Protein AF-A0A1Y5IMF5-F1 (afdb_monomer_lite)

Sequence (284 aa):
MKSSGSGRGREMSVLGVMALAVAAETYALGGPAPATERASEAVVSAARGLVENHAPGMGGIIEDGFLGLLTVGTVYALWRSSAIPRPIGNPIARKSKTNASWVHVFTGAGGLAMALYAVGLERIHRESPGWTWMWVSSAMFMANALTYGPLMNIFKASKEGKYAMKLGYSFVASFQGVVWIAWSAQPDAPDWMFWAVMPYWYFSLAKLWESTEFVLALTPKPADADGLWATMTAGSRQRLGRMTPDAATLTYVGLNAAAAVFDNCYMALYTLLGPEQFWHTSQA

Foldseek 3Di:
DPDPPPPVVVVVVVVVVVVVVVVVVCVVLPHDVSVVVVVVVLVVLLVVLLPVVAADDPLSVVVCVVLVCLLVVLVLVLLQQPVDPPPSHVHDDDPDDDPLSVLLRVLSNQLSVVSNVQSSCCSRPVDGPALVCLVVNVVSLVSNVVSVVVCLVRDPDDLVVSVLVVLVNLLVVLVNLVVLLLNCLDPPHDPCSLVVSVVCLVSLVVLLVVLVLLVLLPDDDDPDCPDPSVVVSVVSCVVSPNDDPDPSSVVSSVVSNVSSVVSNVLSVLCVVQPSNCSCVVSND

Secondary structure (DSSP, 8-state):
----HHHHHHHHHHHHHHHHHHHHHHHHTTSHHHHHHHHHHHHHHHHHHHHH-PPSHHHHHHHHHHHHHHHHHHHHHHHHSTTS-TTT------S---HHHHHHHHHHHHHHHHHHHHHHHHHHHS----TTHHHHHHHHHHHHHHHHHHHHHH----HHHHHHHHHHHHHHHHHHHHHHHHHHTSTT--THHHHHHTTHHHHHHHHHHHHHHHHHHHSPPPSSTTSHHHHHHHHHHHHH------HHHHHHHHHHHHHHHHHHHHHHHHHHH-HHHHTGGG--

Organism: Ostreococcus tauri (NCBI:txid70448)

Structure (mmCIF, N/CA/C/O backbone):
data_AF-A0A1Y5IMF5-F1
#
_entry.id   AF-A0A1Y5IMF5-F1
#
loop_
_atom_site.group_PDB
_atom_site.id
_atom_site.type_symbol
_atom_site.label_atom_id
_atom_site.label_alt_id
_atom_site.label_comp_id
_atom_site.label_asym_id
_atom_site.label_entity_id
_atom_site.label_seq_id
_atom_site.pdbx_PDB_ins_code
_atom_site.Cartn_x
_atom_site.Cartn_y
_atom_site.Cartn_z
_atom_site.occupancy
_atom_site.B_iso_or_equiv
_atom_site.auth_seq_id
_atom_site.auth_comp_id
_atom_site.auth_asym_id
_atom_site.auth_atom_id
_atom_site.pdbx_PDB_model_num
ATOM 1 N N . MET A 1 1 ? 30.736 30.211 3.177 1.00 36.72 1 MET A N 1
ATOM 2 C CA . MET A 1 1 ? 30.117 29.502 4.321 1.00 36.72 1 MET A CA 1
ATOM 3 C C . MET A 1 1 ? 28.695 29.105 3.945 1.00 36.72 1 MET A C 1
ATOM 5 O O . MET A 1 1 ? 27.865 29.981 3.750 1.00 36.72 1 MET A O 1
ATOM 9 N N . LYS A 1 2 ? 28.416 27.809 3.747 1.00 35.75 2 LYS A N 1
ATOM 10 C CA . LYS A 1 2 ? 27.043 27.324 3.523 1.00 35.75 2 LYS A CA 1
ATOM 11 C C . LYS A 1 2 ? 26.327 27.281 4.873 1.00 35.75 2 LYS A C 1
ATOM 13 O O . LYS A 1 2 ? 26.802 26.613 5.783 1.00 35.75 2 LYS A O 1
ATOM 18 N N . SER A 1 3 ? 25.225 28.019 4.981 1.00 36.91 3 SER A N 1
ATOM 19 C CA . SER A 1 3 ? 24.338 28.070 6.147 1.00 36.91 3 SER A CA 1
ATOM 20 C C . SER A 1 3 ? 23.946 26.660 6.612 1.00 36.91 3 SER A C 1
ATOM 22 O O . SER A 1 3 ? 23.191 25.957 5.940 1.00 36.91 3 SER A O 1
ATOM 24 N N . SER A 1 4 ? 24.469 26.249 7.767 1.00 42.66 4 SER A N 1
ATOM 25 C CA . SER A 1 4 ? 24.089 25.032 8.498 1.00 42.66 4 SER A CA 1
ATOM 26 C C . SER A 1 4 ? 22.839 25.231 9.375 1.00 42.66 4 SER A C 1
ATOM 28 O O . SER A 1 4 ? 22.447 24.321 10.100 1.00 42.66 4 SER A O 1
ATOM 30 N N . GLY A 1 5 ? 22.193 26.404 9.315 1.00 43.69 5 GLY A N 1
ATOM 31 C CA . GLY A 1 5 ? 21.127 26.804 10.242 1.00 43.69 5 GLY A CA 1
ATOM 32 C C . GLY A 1 5 ? 19.708 26.337 9.892 1.00 43.69 5 GLY A C 1
ATOM 33 O O . GLY A 1 5 ? 18.842 26.359 10.759 1.00 43.69 5 GLY A O 1
ATOM 34 N N . SER A 1 6 ? 19.435 25.893 8.659 1.00 53.50 6 SER A N 1
ATOM 35 C CA . SER A 1 6 ? 18.046 25.616 8.229 1.00 53.50 6 SER A CA 1
ATOM 36 C C . SER A 1 6 ? 17.490 24.248 8.651 1.00 53.50 6 SER A C 1
ATOM 38 O O . SER A 1 6 ? 16.275 24.099 8.762 1.00 53.50 6 SER A O 1
ATOM 40 N N . GLY A 1 7 ? 18.349 23.252 8.907 1.00 50.31 7 GLY A N 1
ATOM 41 C CA . GLY A 1 7 ? 17.920 21.902 9.310 1.00 50.31 7 GLY A CA 1
ATOM 42 C C . GLY A 1 7 ? 17.445 21.840 10.762 1.00 50.31 7 GLY A C 1
ATOM 43 O O . GLY A 1 7 ? 16.357 21.347 11.040 1.00 50.31 7 GLY A O 1
ATOM 44 N N . ARG A 1 8 ? 18.215 22.456 11.666 1.00 62.41 8 ARG A N 1
ATOM 45 C CA . ARG A 1 8 ? 17.956 22.461 13.114 1.00 62.41 8 ARG A CA 1
ATOM 46 C C . ARG A 1 8 ? 16.640 23.153 13.477 1.00 62.41 8 ARG A C 1
ATOM 48 O O . ARG A 1 8 ? 15.919 22.682 14.345 1.00 62.41 8 ARG A O 1
ATOM 55 N N . GLY A 1 9 ? 16.302 24.241 12.780 1.00 69.19 9 GLY A N 1
ATOM 56 C CA . GLY A 1 9 ? 15.027 24.939 12.974 1.00 69.19 9 GLY A CA 1
ATOM 57 C C . GLY A 1 9 ? 13.819 24.078 12.600 1.00 69.19 9 GLY A C 1
ATOM 58 O O . GLY A 1 9 ? 12.850 24.032 13.348 1.00 69.19 9 GLY A O 1
ATOM 59 N N . ARG A 1 10 ? 13.898 23.331 11.490 1.00 62.84 10 ARG A N 1
ATOM 60 C CA . ARG A 1 10 ? 12.818 22.429 11.053 1.00 62.84 10 ARG A CA 1
ATOM 61 C C . ARG A 1 10 ? 12.642 21.237 11.989 1.00 62.84 10 ARG A C 1
ATOM 63 O O . ARG A 1 10 ? 11.511 20.889 12.302 1.00 62.84 10 ARG A O 1
ATOM 70 N N . GLU A 1 11 ? 13.740 20.642 12.451 1.00 67.88 11 GLU A N 1
ATOM 71 C CA . GLU A 1 11 ? 13.710 19.548 13.432 1.00 67.88 11 GLU A CA 1
ATOM 72 C C . GLU A 1 11 ? 13.052 19.997 14.743 1.00 67.88 11 GLU A C 1
ATOM 74 O O . GLU A 1 11 ? 12.152 19.324 15.238 1.00 67.88 11 GLU A O 1
ATOM 79 N N . MET A 1 12 ? 13.422 21.177 15.251 1.00 73.38 12 MET A N 1
ATOM 80 C CA . MET A 1 12 ? 12.816 21.745 16.459 1.00 73.38 12 MET A CA 1
ATOM 81 C C . MET A 1 12 ? 11.330 22.069 16.283 1.00 73.38 12 MET A C 1
ATOM 83 O O . MET A 1 12 ? 10.553 21.846 17.207 1.00 73.38 12 MET A O 1
ATOM 87 N N . SER A 1 13 ? 10.907 22.549 15.108 1.00 71.88 13 SER A N 1
ATOM 88 C CA . SER A 1 13 ? 9.485 22.777 14.825 1.00 71.88 13 SER A CA 1
ATOM 89 C C . SER A 1 13 ? 8.685 21.476 14.794 1.00 71.88 13 SER A C 1
ATOM 91 O O . SER A 1 13 ? 7.605 21.424 15.373 1.00 71.88 13 SER A O 1
ATOM 93 N N . VAL A 1 14 ? 9.208 20.416 14.167 1.00 71.94 14 VAL A N 1
ATOM 94 C CA . VAL A 1 14 ? 8.538 19.104 14.140 1.00 71.94 14 VAL A CA 1
ATOM 95 C C . VAL A 1 14 ? 8.442 18.527 15.549 1.00 71.94 14 VAL A C 1
ATOM 97 O O . VAL A 1 14 ? 7.363 18.113 15.958 1.00 71.94 14 VAL A O 1
ATOM 100 N N . LEU A 1 15 ? 9.534 18.558 16.318 1.00 74.56 15 LEU A N 1
ATOM 101 C CA . LEU A 1 15 ? 9.529 18.105 17.711 1.00 74.56 15 LEU A CA 1
ATOM 102 C C . LEU A 1 15 ? 8.551 18.914 18.569 1.00 74.56 15 LEU A C 1
ATOM 104 O O . LEU A 1 15 ? 7.833 18.330 19.372 1.00 74.56 15 LEU A O 1
ATOM 108 N N . GLY A 1 16 ? 8.477 20.232 18.367 1.00 79.19 16 GLY A N 1
ATOM 109 C CA . GLY A 1 16 ? 7.527 21.099 19.061 1.00 79.19 16 GLY A CA 1
ATOM 110 C C . GLY A 1 16 ? 6.069 20.761 18.744 1.00 79.19 16 GLY A C 1
ATOM 111 O O . GLY A 1 16 ? 5.263 20.639 19.661 1.00 79.19 16 GLY A O 1
ATOM 112 N N . VAL A 1 17 ? 5.731 20.549 17.468 1.00 82.19 17 VAL A N 1
ATOM 113 C CA . VAL A 1 17 ? 4.373 20.148 17.053 1.00 82.19 17 VAL A CA 1
ATOM 114 C C . VAL A 1 17 ? 4.013 18.770 17.607 1.00 82.19 17 VAL A C 1
ATOM 116 O O . VAL A 1 17 ? 2.918 18.597 18.132 1.00 82.19 17 VAL A O 1
ATOM 119 N N . MET A 1 18 ? 4.939 17.809 17.554 1.00 78.50 18 MET A N 1
ATOM 120 C CA . MET A 1 18 ? 4.723 16.474 18.119 1.00 78.50 18 MET A CA 1
ATOM 121 C C . MET A 1 18 ? 4.536 16.529 19.638 1.00 78.50 18 MET A C 1
ATOM 123 O O . MET A 1 18 ? 3.627 15.896 20.162 1.00 78.50 18 MET A O 1
ATOM 127 N N . ALA A 1 19 ? 5.348 17.316 20.349 1.00 81.31 19 ALA A N 1
ATOM 128 C CA . ALA A 1 19 ? 5.216 17.487 21.793 1.00 81.31 19 ALA A CA 1
ATOM 129 C C . ALA A 1 19 ? 3.881 18.145 22.169 1.00 81.31 19 ALA A C 1
ATOM 131 O O . ALA A 1 19 ? 3.244 17.722 23.129 1.00 81.31 19 ALA A O 1
ATOM 132 N N . LEU A 1 20 ? 3.429 19.137 21.393 1.00 86.31 20 LEU A N 1
ATOM 133 C CA . LEU A 1 20 ? 2.119 19.766 21.571 1.00 86.31 20 LEU A CA 1
ATOM 134 C C . LEU A 1 20 ? 0.971 18.789 21.312 1.00 86.31 20 LEU A C 1
ATOM 136 O O . LEU A 1 20 ? 0.025 18.769 22.090 1.00 86.31 20 LEU A O 1
ATOM 140 N N . ALA A 1 21 ? 1.062 17.963 20.268 1.00 83.50 21 ALA A N 1
ATOM 141 C CA . ALA A 1 21 ? 0.059 16.941 19.981 1.00 83.50 21 ALA A CA 1
ATOM 142 C C . ALA A 1 21 ? -0.021 15.902 21.111 1.00 83.50 21 ALA A C 1
ATOM 144 O O . ALA A 1 21 ? -1.108 15.615 21.604 1.00 83.50 21 ALA A O 1
ATOM 145 N N . VAL A 1 22 ? 1.128 15.409 21.588 1.00 84.31 22 VAL A N 1
ATOM 146 C CA . VAL A 1 22 ? 1.196 14.476 22.726 1.00 84.31 22 VAL A CA 1
ATOM 147 C C . VAL A 1 22 ? 0.643 15.117 23.999 1.00 84.31 22 VAL A C 1
ATOM 149 O O . VAL A 1 22 ? -0.102 14.471 24.732 1.00 84.31 22 VAL A O 1
ATOM 152 N N . ALA A 1 23 ? 0.970 16.383 24.268 1.00 82.12 23 ALA A N 1
ATOM 153 C CA . ALA A 1 23 ? 0.467 17.097 25.438 1.00 82.12 23 ALA A CA 1
ATOM 154 C C . ALA A 1 23 ? -1.049 17.343 25.365 1.00 82.12 23 ALA A C 1
ATOM 156 O O . ALA A 1 23 ? -1.737 17.166 26.368 1.00 82.12 23 ALA A O 1
ATOM 157 N N . ALA A 1 24 ? -1.568 17.710 24.190 1.00 85.38 24 ALA A N 1
ATOM 158 C CA . ALA A 1 24 ? -2.996 17.903 23.957 1.00 85.38 24 ALA A CA 1
ATOM 159 C C . ALA A 1 24 ? -3.776 16.597 24.147 1.00 85.38 24 ALA A C 1
ATOM 161 O O . ALA A 1 24 ? -4.782 16.592 24.851 1.00 85.38 24 ALA A O 1
ATOM 162 N N . GLU A 1 25 ? -3.271 15.489 23.602 1.00 86.12 25 GLU A N 1
ATOM 163 C CA . GLU A 1 25 ? -3.873 14.165 23.777 1.00 86.12 25 GLU A CA 1
ATOM 164 C C . GLU A 1 25 ? -3.821 13.726 25.245 1.00 86.12 25 GLU A C 1
ATOM 166 O O . GLU A 1 25 ? -4.832 13.354 25.829 1.00 86.12 25 GLU A O 1
ATOM 171 N N . THR A 1 26 ? -2.662 13.867 25.896 1.00 85.94 26 THR A N 1
ATOM 172 C CA . THR A 1 26 ? -2.503 13.547 27.325 1.00 85.94 26 THR A CA 1
ATOM 173 C C . THR A 1 26 ? -3.490 14.334 28.186 1.00 85.94 26 THR A C 1
ATOM 175 O O . THR A 1 26 ? -4.062 13.790 29.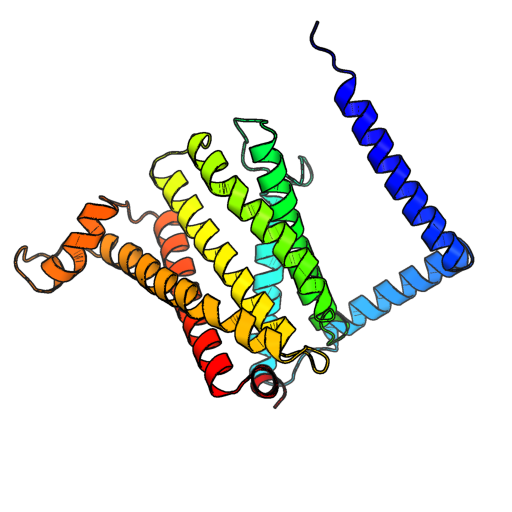128 1.00 85.94 26 THR A O 1
ATOM 178 N N . TYR A 1 27 ? -3.712 15.610 27.866 1.00 88.62 27 TYR A N 1
ATOM 179 C CA . TYR A 1 27 ? -4.705 16.434 28.547 1.00 88.62 27 TYR A CA 1
ATOM 180 C C . TYR A 1 27 ? -6.139 15.965 28.262 1.00 88.62 27 TYR A C 1
ATOM 182 O O . TYR A 1 27 ? -6.918 15.813 29.202 1.00 88.62 27 TYR A O 1
ATOM 190 N N . ALA A 1 28 ? -6.474 15.676 27.001 1.00 89.12 28 ALA A N 1
ATOM 191 C CA . ALA A 1 28 ? -7.788 15.168 26.601 1.00 89.12 28 ALA A CA 1
ATOM 192 C C . ALA A 1 28 ? -8.137 13.830 27.277 1.00 89.12 28 ALA A C 1
ATOM 194 O O . ALA A 1 28 ? -9.296 13.583 27.609 1.00 89.12 28 ALA A O 1
ATOM 195 N N . LEU A 1 29 ? -7.132 12.994 27.547 1.00 88.62 29 LEU A N 1
ATOM 196 C CA . LEU A 1 29 ? -7.280 11.725 28.259 1.00 88.62 29 LEU A CA 1
ATOM 197 C C . LEU A 1 29 ? -7.391 11.881 29.789 1.00 88.62 29 LEU A C 1
ATOM 199 O O . LEU A 1 29 ? -7.565 10.880 30.479 1.00 88.62 29 LEU A O 1
ATOM 203 N N . GLY A 1 30 ? -7.328 13.104 30.330 1.00 90.88 30 GLY A N 1
ATOM 204 C CA . GLY A 1 30 ? -7.454 13.375 31.768 1.00 90.88 30 GLY A CA 1
ATOM 205 C C . GLY A 1 30 ? -6.124 13.468 32.523 1.00 90.88 30 GLY A C 1
ATOM 206 O O . GLY A 1 30 ? -6.109 13.442 33.752 1.00 90.88 30 GLY A O 1
ATOM 207 N N . GLY A 1 31 ? -5.003 13.596 31.811 1.00 89.81 31 GLY A N 1
ATOM 208 C CA . GLY A 1 31 ? -3.669 13.785 32.374 1.00 89.81 31 GLY A CA 1
ATOM 209 C C . GLY A 1 31 ? -2.732 12.582 32.188 1.00 89.81 31 GLY A C 1
ATOM 210 O O . GLY A 1 31 ? -3.115 11.559 31.621 1.00 89.81 31 GLY A O 1
ATOM 211 N N . PRO A 1 32 ? -1.478 12.682 32.673 1.00 88.62 32 PRO A N 1
ATOM 212 C CA . PRO A 1 32 ? -0.428 11.702 32.380 1.00 88.62 32 PRO A CA 1
ATOM 213 C C . PRO A 1 32 ? -0.714 10.292 32.900 1.00 88.62 32 PRO A C 1
ATOM 215 O O . PRO A 1 32 ? -0.403 9.320 32.217 1.00 88.62 32 PRO A O 1
ATOM 218 N N . ALA A 1 33 ? -1.302 10.170 34.094 1.00 88.44 33 ALA A N 1
ATOM 219 C CA . ALA A 1 33 ? -1.600 8.869 34.689 1.00 88.44 33 ALA A CA 1
ATOM 220 C C . ALA A 1 33 ? -2.707 8.123 33.911 1.00 88.44 33 ALA A C 1
ATOM 222 O O . ALA A 1 33 ? -2.411 7.033 33.420 1.00 88.44 33 ALA A O 1
ATOM 223 N N . PRO A 1 34 ? -3.894 8.716 33.660 1.00 87.69 34 PRO A N 1
ATOM 224 C CA . PRO A 1 34 ? -4.905 8.106 32.790 1.00 87.69 34 PRO A CA 1
ATOM 225 C C . PRO A 1 34 ? -4.417 7.823 31.362 1.00 87.69 34 PRO A C 1
ATOM 227 O O . PRO A 1 34 ? -4.753 6.792 30.786 1.00 87.69 34 PRO A O 1
ATOM 230 N N . ALA A 1 35 ? -3.598 8.710 30.783 1.00 86.25 35 ALA A N 1
ATOM 231 C CA . ALA A 1 35 ? -3.032 8.498 29.451 1.00 86.25 35 ALA A CA 1
ATOM 232 C C . ALA A 1 35 ? -2.078 7.293 29.412 1.00 86.25 35 ALA A C 1
ATOM 234 O O . ALA A 1 35 ? -2.110 6.510 28.465 1.00 86.25 35 ALA A O 1
ATOM 235 N N . THR A 1 36 ? -1.254 7.121 30.450 1.00 86.69 36 THR A N 1
ATOM 236 C CA . THR A 1 36 ? -0.332 5.980 30.564 1.00 86.69 36 THR A CA 1
ATOM 237 C C . THR A 1 36 ? -1.090 4.673 30.782 1.00 86.69 36 THR A C 1
ATOM 239 O O . THR A 1 36 ? -0.751 3.667 30.165 1.00 86.69 36 THR A O 1
ATOM 242 N N . GLU A 1 37 ? -2.128 4.687 31.620 1.00 87.56 37 GLU A N 1
ATOM 243 C CA . GLU A 1 37 ? -2.996 3.529 31.853 1.00 87.56 37 GLU A CA 1
ATOM 244 C C . GLU A 1 37 ? -3.693 3.096 30.560 1.00 87.56 37 GLU A C 1
ATOM 246 O O . GLU A 1 37 ? -3.517 1.957 30.133 1.00 87.56 37 GLU A O 1
ATOM 251 N N . ARG A 1 38 ? -4.345 4.027 29.850 1.00 84.69 38 ARG A N 1
ATOM 252 C CA . ARG A 1 38 ? -4.965 3.742 28.545 1.00 84.69 38 ARG A CA 1
ATOM 253 C C . ARG A 1 38 ? -3.963 3.278 27.497 1.00 84.69 38 ARG A C 1
ATOM 255 O O . ARG A 1 38 ? -4.282 2.398 26.707 1.00 84.69 38 ARG A O 1
ATOM 262 N N . ALA A 1 39 ? -2.757 3.843 27.470 1.00 84.00 39 ALA A N 1
ATOM 263 C CA . ALA A 1 39 ? -1.711 3.382 26.561 1.00 84.00 39 ALA A CA 1
ATOM 264 C C . ALA A 1 39 ? -1.283 1.941 26.886 1.00 84.00 39 ALA A C 1
ATOM 266 O O . ALA A 1 39 ? -1.122 1.130 25.977 1.00 84.00 39 ALA A O 1
ATOM 267 N N . SER A 1 40 ? -1.140 1.608 28.171 1.00 84.69 40 SER A N 1
ATOM 268 C CA . SER A 1 40 ? -0.834 0.251 28.629 1.00 84.69 40 SER A CA 1
ATOM 269 C C . SER A 1 40 ? -1.951 -0.728 28.259 1.00 84.69 40 SER A C 1
ATOM 271 O O . SER A 1 40 ? -1.684 -1.773 27.667 1.00 84.69 40 SER A O 1
ATOM 273 N N . GLU A 1 41 ? -3.208 -0.369 28.526 1.00 88.69 41 GLU A N 1
ATOM 274 C CA . GLU A 1 41 ? -4.382 -1.157 28.141 1.00 88.69 41 GLU A CA 1
ATOM 275 C C . GLU A 1 41 ? -4.467 -1.349 26.627 1.00 88.69 41 GLU A C 1
ATOM 277 O O . GLU A 1 41 ? -4.674 -2.470 26.170 1.00 88.69 41 GLU A O 1
ATOM 282 N N . ALA A 1 42 ? -4.237 -0.293 25.843 1.00 84.31 42 ALA A N 1
ATOM 283 C CA . ALA A 1 42 ? -4.217 -0.368 24.388 1.00 84.31 42 ALA A CA 1
ATOM 284 C C . ALA A 1 42 ? -3.117 -1.310 23.887 1.00 84.31 42 ALA A C 1
ATOM 286 O O . ALA A 1 42 ? -3.368 -2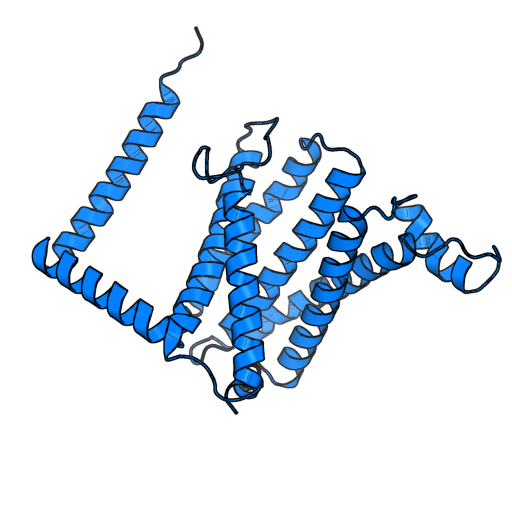.112 22.995 1.00 84.31 42 ALA A O 1
ATOM 287 N N . VAL A 1 43 ? -1.918 -1.278 24.481 1.00 85.81 43 VAL A N 1
ATOM 288 C CA . VAL A 1 43 ? -0.822 -2.195 24.127 1.00 85.81 43 VAL A CA 1
ATOM 289 C C . VAL A 1 43 ? -1.171 -3.641 24.478 1.00 85.81 43 VAL A C 1
ATOM 291 O O . VAL A 1 43 ? -0.955 -4.535 23.660 1.00 85.81 43 VAL A O 1
ATOM 294 N N . VAL A 1 44 ? -1.725 -3.887 25.667 1.00 87.75 44 VAL A N 1
ATOM 295 C CA . VAL A 1 44 ? -2.127 -5.235 26.099 1.00 87.75 44 VAL A CA 1
ATOM 296 C C . VAL A 1 44 ? -3.272 -5.764 25.236 1.00 87.75 44 VAL A C 1
ATOM 298 O O . VAL A 1 44 ? -3.210 -6.900 24.768 1.00 87.75 44 VAL A O 1
ATOM 301 N N . SER A 1 45 ? -4.289 -4.939 24.980 1.00 83.38 45 SER A N 1
ATOM 302 C CA . SER A 1 45 ? -5.398 -5.261 24.080 1.00 83.38 45 SER A CA 1
ATOM 303 C C . SER A 1 45 ? -4.894 -5.516 22.667 1.00 83.38 45 SER A C 1
ATOM 305 O O . SER A 1 45 ? -5.354 -6.451 22.020 1.00 83.38 45 SER A O 1
ATOM 307 N N . ALA A 1 46 ? -3.918 -4.733 22.201 1.00 84.00 46 ALA A N 1
ATOM 308 C CA . ALA A 1 46 ? -3.338 -4.921 20.888 1.00 84.00 46 ALA A CA 1
ATOM 309 C C . ALA A 1 46 ? -2.595 -6.251 20.777 1.00 84.00 46 ALA A C 1
ATOM 311 O O . ALA A 1 46 ? -2.830 -7.022 19.850 1.00 84.00 46 ALA A O 1
ATOM 312 N N . ALA A 1 47 ? -1.744 -6.554 21.759 1.00 85.38 47 ALA A N 1
ATOM 313 C CA . ALA A 1 47 ? -1.021 -7.817 21.831 1.00 85.38 47 ALA A CA 1
ATOM 314 C C . ALA A 1 47 ? -1.971 -9.020 21.886 1.00 85.38 47 ALA A C 1
ATOM 316 O O . ALA A 1 47 ? -1.714 -10.037 21.244 1.00 85.38 47 ALA A O 1
ATOM 317 N N . ARG A 1 48 ? -3.083 -8.887 22.618 1.00 86.88 48 ARG A N 1
ATOM 318 C CA . ARG A 1 48 ? -4.132 -9.903 22.674 1.00 86.88 48 ARG A CA 1
ATOM 319 C C . ARG A 1 48 ? -4.813 -10.080 21.315 1.00 86.88 48 ARG A C 1
ATOM 321 O O . ARG A 1 48 ? -4.831 -11.194 20.802 1.00 86.88 48 ARG A O 1
ATOM 328 N N . GLY A 1 49 ? -5.288 -8.992 20.710 1.00 81.56 49 GLY A N 1
ATOM 329 C CA . GLY A 1 49 ? -5.955 -9.005 19.406 1.00 81.56 49 GLY A CA 1
ATOM 330 C C . GLY A 1 49 ? -5.087 -9.610 18.303 1.00 81.56 49 GLY A C 1
ATOM 331 O O . GLY A 1 49 ? -5.562 -10.447 17.542 1.00 81.56 49 GLY A O 1
ATOM 332 N N . LEU A 1 50 ? -3.781 -9.305 18.289 1.00 82.06 50 LEU A N 1
ATOM 333 C CA . LEU A 1 50 ? -2.830 -9.911 17.351 1.00 82.06 50 LEU A CA 1
ATOM 334 C C . LEU A 1 50 ? -2.866 -11.446 17.372 1.00 82.06 50 LEU A C 1
ATOM 336 O O . LEU A 1 50 ? -2.700 -12.061 16.321 1.00 82.06 50 LEU A O 1
ATOM 340 N N . VAL A 1 51 ? -3.083 -12.063 18.535 1.00 81.88 51 VAL A N 1
ATOM 341 C CA . VAL A 1 51 ? -3.130 -13.523 18.689 1.00 81.88 51 VAL A CA 1
ATOM 342 C C . VAL A 1 51 ? -4.545 -14.054 18.486 1.00 81.88 51 VAL A C 1
ATOM 344 O O . VAL A 1 51 ? -4.739 -15.003 17.731 1.00 81.88 51 VAL A O 1
ATOM 347 N N . GLU A 1 52 ? -5.526 -13.441 19.142 1.00 84.00 52 GLU A N 1
ATOM 348 C CA . GLU A 1 52 ? -6.889 -13.971 19.240 1.00 84.00 52 GLU A CA 1
ATOM 349 C C . GLU A 1 52 ? -7.700 -13.796 17.954 1.00 84.00 52 GLU A C 1
ATOM 351 O O . GLU A 1 52 ? -8.517 -14.655 17.632 1.00 84.00 52 GLU A O 1
ATOM 356 N N . ASN A 1 53 ? -7.435 -12.754 17.166 1.00 81.31 53 ASN A N 1
ATOM 357 C CA . ASN A 1 53 ? -8.193 -12.468 15.949 1.00 81.31 53 ASN A CA 1
ATOM 358 C C . ASN A 1 53 ? -7.745 -13.307 14.749 1.00 81.31 53 ASN A C 1
ATOM 360 O O . ASN A 1 53 ? -7.697 -12.802 13.636 1.00 81.31 53 ASN A O 1
ATOM 364 N N . HIS A 1 54 ? -7.393 -14.575 14.931 1.00 80.44 54 HIS A N 1
ATOM 365 C CA . HIS A 1 54 ? -7.114 -15.497 13.829 1.00 80.44 54 HIS A CA 1
ATOM 366 C C . HIS A 1 54 ? -8.416 -16.128 13.321 1.00 80.44 54 HIS A C 1
ATOM 368 O O . HIS A 1 54 ? -9.200 -16.639 14.119 1.00 80.44 54 HIS A O 1
ATOM 374 N N . ALA A 1 55 ? -8.641 -16.126 12.004 1.00 76.25 55 ALA A N 1
ATOM 375 C CA . ALA A 1 55 ? -9.755 -16.873 11.424 1.00 76.25 55 ALA A CA 1
ATOM 376 C C . ALA A 1 55 ? -9.459 -18.386 11.488 1.00 76.25 55 ALA A C 1
ATOM 378 O O . ALA A 1 55 ? -8.319 -18.792 11.290 1.00 76.25 55 ALA A O 1
ATOM 379 N N . PRO A 1 56 ? -10.431 -19.262 11.776 1.00 74.12 56 PRO A N 1
ATOM 380 C CA . PRO A 1 56 ? -10.163 -20.693 11.881 1.00 74.12 56 PRO A CA 1
ATOM 381 C C . PRO A 1 56 ? -9.852 -21.344 10.519 1.00 74.12 56 PRO A C 1
ATOM 383 O O . PRO A 1 56 ? -10.255 -20.878 9.454 1.00 74.12 56 PRO A O 1
ATOM 386 N N . GLY A 1 57 ? -9.176 -22.495 10.557 1.00 76.31 57 GLY A N 1
ATOM 387 C CA . GLY A 1 57 ? -8.985 -23.360 9.389 1.00 76.31 57 GLY A CA 1
ATOM 388 C C . GLY A 1 57 ? -7.985 -22.838 8.348 1.00 76.31 57 GLY A C 1
ATOM 389 O O . GLY A 1 57 ? -7.120 -22.012 8.627 1.00 76.31 57 GLY A O 1
ATOM 390 N N . MET A 1 58 ? -8.072 -23.369 7.123 1.00 64.38 58 MET A N 1
ATOM 391 C CA . MET A 1 58 ? -7.131 -23.028 6.044 1.00 64.38 58 MET A CA 1
ATOM 392 C C . MET A 1 58 ? -7.251 -21.573 5.578 1.00 64.38 58 MET A C 1
ATOM 394 O O . MET A 1 58 ? -6.244 -20.992 5.178 1.00 64.38 58 MET A O 1
ATOM 398 N N . GLY A 1 59 ? -8.452 -20.987 5.649 1.00 64.56 59 GLY A N 1
ATOM 399 C CA . GLY A 1 59 ? -8.689 -19.586 5.295 1.00 64.56 59 GLY A CA 1
ATOM 400 C C . GLY A 1 59 ? -7.850 -18.634 6.146 1.00 64.56 59 GLY A C 1
ATOM 401 O O . GLY A 1 59 ? -7.115 -17.819 5.596 1.00 64.56 59 GLY A O 1
ATOM 402 N N . GLY A 1 60 ? -7.851 -18.814 7.470 1.00 68.31 60 GLY A N 1
ATOM 403 C CA . GLY A 1 60 ? -7.055 -17.969 8.361 1.00 68.31 60 GLY A CA 1
ATOM 404 C C . GLY A 1 60 ? -5.550 -18.181 8.270 1.00 68.31 60 GLY A C 1
ATOM 405 O O . GLY A 1 60 ? -4.796 -17.229 8.433 1.00 68.31 60 GLY A O 1
ATOM 406 N N . ILE A 1 61 ? -5.074 -19.387 7.940 1.00 72.00 61 ILE A N 1
ATOM 407 C CA . ILE A 1 61 ? -3.638 -19.606 7.674 1.00 72.00 61 ILE A CA 1
ATOM 408 C C . ILE A 1 61 ? -3.192 -18.804 6.442 1.00 72.00 61 ILE A C 1
ATOM 410 O O . ILE A 1 61 ? -2.114 -18.206 6.441 1.00 72.00 61 ILE A O 1
ATOM 414 N N . ILE A 1 62 ? -4.013 -18.792 5.389 1.00 65.88 62 ILE A N 1
ATOM 415 C CA . ILE A 1 62 ? -3.741 -18.027 4.166 1.00 65.88 62 ILE A CA 1
ATOM 416 C C . ILE A 1 62 ? -3.783 -16.526 4.463 1.00 65.88 62 ILE A C 1
ATOM 418 O O . ILE A 1 62 ? -2.886 -15.794 4.042 1.00 65.88 62 ILE A O 1
ATOM 422 N N . GLU A 1 63 ? -4.790 -16.081 5.213 1.00 68.56 63 GLU A N 1
ATOM 423 C CA . GLU A 1 63 ? -4.949 -14.691 5.632 1.00 68.56 63 GLU A CA 1
ATOM 424 C C . GLU A 1 63 ? -3.751 -14.204 6.463 1.00 68.56 63 GLU A C 1
ATOM 426 O O . GLU A 1 63 ? -3.127 -13.202 6.115 1.00 68.56 63 GLU A O 1
ATOM 431 N N . ASP A 1 64 ? -3.355 -14.950 7.497 1.00 74.88 64 ASP A N 1
ATOM 432 C CA . ASP A 1 64 ? -2.199 -14.630 8.340 1.00 74.88 64 ASP A CA 1
ATOM 433 C C . ASP A 1 64 ? -0.898 -14.607 7.535 1.00 74.88 64 ASP A C 1
ATOM 435 O O . ASP A 1 64 ? -0.052 -13.731 7.730 1.00 74.88 64 ASP A O 1
ATOM 439 N N . GLY A 1 65 ? -0.740 -15.546 6.597 1.00 68.75 65 GLY A N 1
ATOM 440 C CA . GLY A 1 65 ? 0.383 -15.558 5.667 1.00 68.75 65 GLY A CA 1
ATOM 441 C C . GLY A 1 65 ? 0.427 -14.292 4.809 1.00 68.75 65 GLY A C 1
ATOM 442 O O . GLY A 1 65 ? 1.495 -13.699 4.637 1.00 68.75 65 GLY A O 1
ATOM 443 N N . PHE A 1 66 ? -0.728 -13.840 4.315 1.00 65.69 66 PHE A N 1
ATOM 444 C CA . PHE A 1 66 ? -0.844 -12.625 3.515 1.00 65.69 66 PHE A CA 1
ATOM 445 C C . PHE A 1 66 ? -0.570 -11.361 4.340 1.00 65.69 66 PHE A C 1
ATOM 447 O O . PHE A 1 66 ? 0.296 -10.567 3.966 1.00 65.69 66 PHE A O 1
ATOM 454 N N . LEU A 1 67 ? -1.243 -11.190 5.482 1.00 70.94 67 LEU A N 1
ATOM 455 C CA . LEU A 1 67 ? -1.054 -10.044 6.378 1.00 70.94 67 LEU A CA 1
ATOM 456 C C . LEU A 1 67 ? 0.379 -9.993 6.926 1.00 70.94 67 LEU A C 1
ATOM 458 O O . LEU A 1 67 ? 0.984 -8.919 6.994 1.00 70.94 67 LEU A O 1
ATOM 462 N N . GLY A 1 68 ? 0.957 -11.149 7.257 1.00 72.81 68 GLY A N 1
ATOM 463 C CA . GLY A 1 68 ? 2.345 -11.281 7.691 1.00 72.81 68 GLY A CA 1
ATOM 464 C C . GLY A 1 68 ? 3.332 -10.880 6.596 1.00 72.81 68 GLY A C 1
ATOM 465 O O . GLY A 1 68 ? 4.216 -10.052 6.835 1.00 72.81 68 GLY A O 1
ATOM 466 N N . LEU A 1 69 ? 3.158 -11.394 5.374 1.00 69.25 69 LEU A N 1
ATOM 467 C CA . LEU A 1 69 ? 3.992 -11.027 4.227 1.00 69.25 69 LEU A CA 1
ATOM 468 C C . LEU A 1 69 ? 3.885 -9.532 3.906 1.00 69.25 69 LEU A C 1
ATOM 470 O O . LEU A 1 69 ? 4.904 -8.877 3.677 1.00 69.25 69 LEU A O 1
ATOM 474 N N . LEU A 1 70 ? 2.667 -8.986 3.927 1.00 68.12 70 LEU A N 1
ATOM 475 C CA . LEU A 1 70 ? 2.407 -7.570 3.700 1.00 68.12 70 LEU A CA 1
ATOM 476 C C . LEU A 1 70 ? 3.092 -6.710 4.764 1.00 68.12 70 LEU A C 1
ATOM 478 O O . LEU A 1 70 ? 3.774 -5.742 4.424 1.00 68.12 70 LEU A O 1
ATOM 482 N N . THR A 1 71 ? 2.988 -7.097 6.036 1.00 76.00 71 THR A N 1
ATOM 483 C CA . THR A 1 71 ? 3.640 -6.407 7.157 1.00 76.00 71 THR A CA 1
ATOM 484 C C . THR A 1 71 ? 5.157 -6.422 7.002 1.00 76.00 71 THR A C 1
ATOM 486 O O . THR A 1 71 ? 5.788 -5.364 6.983 1.00 76.00 71 THR A O 1
ATOM 489 N N . VAL A 1 72 ? 5.757 -7.605 6.831 1.00 73.25 72 VAL A N 1
ATOM 490 C CA . VAL A 1 72 ? 7.214 -7.764 6.706 1.00 73.25 72 VAL A CA 1
ATOM 491 C C . VAL A 1 72 ? 7.742 -7.028 5.478 1.00 73.25 72 VAL A C 1
ATOM 493 O O . VAL A 1 72 ? 8.722 -6.290 5.580 1.00 73.25 72 VAL A O 1
ATOM 496 N N . GLY A 1 73 ? 7.080 -7.176 4.329 1.00 65.94 73 GLY A N 1
ATOM 497 C CA . GLY A 1 73 ? 7.447 -6.487 3.095 1.00 65.94 73 GLY A CA 1
ATOM 498 C C . GLY A 1 73 ? 7.376 -4.967 3.240 1.00 65.94 73 GLY A C 1
ATOM 499 O O . GLY A 1 73 ? 8.292 -4.260 2.812 1.00 65.94 73 GLY A O 1
ATOM 500 N N . THR A 1 74 ? 6.340 -4.461 3.911 1.00 72.06 74 THR A N 1
ATOM 501 C CA . THR A 1 74 ? 6.146 -3.024 4.134 1.00 72.06 74 THR A CA 1
ATOM 502 C C . THR A 1 74 ? 7.172 -2.452 5.112 1.00 72.06 74 THR A C 1
ATOM 504 O O . THR A 1 74 ? 7.788 -1.423 4.824 1.00 72.06 74 THR A O 1
ATOM 507 N N . VAL A 1 75 ? 7.441 -3.145 6.223 1.00 77.62 75 VAL A N 1
ATOM 508 C CA . VAL A 1 75 ? 8.496 -2.770 7.180 1.00 77.62 75 VAL A CA 1
ATOM 509 C C . VAL A 1 75 ? 9.867 -2.797 6.508 1.00 77.62 75 VAL A C 1
ATOM 511 O O . VAL A 1 75 ? 10.641 -1.850 6.653 1.00 77.62 75 VAL A O 1
ATOM 514 N N . TYR A 1 76 ? 10.163 -3.831 5.717 1.00 73.31 76 TYR A N 1
ATOM 515 C CA . TYR A 1 76 ? 11.406 -3.914 4.954 1.00 73.31 76 TYR A CA 1
ATOM 516 C C . TYR A 1 76 ? 11.542 -2.751 3.960 1.00 73.31 76 TYR A C 1
ATOM 518 O O . TYR A 1 76 ? 12.599 -2.117 3.883 1.00 73.31 76 TYR A O 1
ATOM 526 N N . ALA A 1 77 ? 10.473 -2.423 3.229 1.00 70.12 77 ALA A N 1
ATOM 527 C CA . ALA A 1 77 ? 10.455 -1.302 2.296 1.00 70.12 77 ALA A CA 1
ATOM 528 C C . ALA A 1 77 ? 10.682 0.042 3.009 1.00 70.12 77 ALA A C 1
ATOM 530 O O . ALA A 1 77 ? 11.502 0.841 2.550 1.00 70.12 77 ALA A O 1
ATOM 531 N N . LEU A 1 78 ? 10.041 0.269 4.162 1.00 75.94 78 LEU A N 1
ATOM 532 C CA . LEU A 1 78 ? 10.261 1.451 5.003 1.00 75.94 78 LEU A CA 1
ATOM 533 C C . LEU A 1 78 ? 11.700 1.522 5.523 1.00 75.94 78 LEU A C 1
ATOM 535 O O . LEU A 1 78 ? 12.333 2.575 5.417 1.00 75.94 78 LEU A O 1
ATOM 539 N N . TRP A 1 79 ? 12.242 0.404 6.006 1.00 77.56 79 TRP A N 1
ATOM 540 C CA . TRP A 1 79 ? 13.616 0.294 6.500 1.00 77.56 79 TRP A CA 1
ATOM 541 C C . TRP A 1 79 ? 14.665 0.576 5.413 1.00 77.56 79 TRP A C 1
ATOM 543 O O . TRP A 1 79 ? 15.704 1.185 5.685 1.00 77.56 79 TRP A O 1
ATOM 553 N N . ARG A 1 80 ? 14.396 0.168 4.166 1.00 73.56 80 ARG A N 1
ATOM 554 C CA . ARG A 1 80 ? 15.235 0.475 2.992 1.00 73.56 80 ARG A CA 1
ATOM 555 C C . ARG A 1 80 ? 14.996 1.875 2.437 1.00 73.56 80 ARG A C 1
ATOM 557 O O . ARG A 1 80 ? 15.873 2.427 1.759 1.00 73.56 80 ARG A O 1
ATOM 564 N N . SER A 1 81 ? 13.831 2.459 2.703 1.00 72.88 81 SER A N 1
ATOM 565 C CA . SER A 1 81 ? 13.526 3.826 2.311 1.00 72.88 81 SER A CA 1
ATOM 566 C C . SER A 1 81 ? 14.464 4.784 3.039 1.00 72.88 81 SER A C 1
ATOM 568 O O . SER A 1 81 ? 14.763 4.635 4.219 1.00 72.88 81 SER A O 1
ATOM 570 N N . SER A 1 82 ? 14.906 5.838 2.363 1.00 75.31 82 SER A N 1
ATOM 571 C CA . SER A 1 82 ? 15.670 6.894 3.047 1.00 75.31 82 SER A CA 1
ATOM 572 C C . SER A 1 82 ? 14.779 7.883 3.824 1.00 75.31 82 SER A C 1
ATOM 574 O O . SER A 1 82 ? 15.207 9.006 4.077 1.00 75.31 82 SER A O 1
ATOM 576 N N . ALA A 1 83 ? 13.530 7.505 4.135 1.00 78.00 83 ALA A N 1
ATOM 577 C CA . ALA A 1 83 ? 12.720 8.190 5.144 1.00 78.00 83 ALA A CA 1
ATOM 578 C C . ALA A 1 83 ? 13.206 7.838 6.562 1.00 78.00 83 ALA A C 1
ATOM 580 O O . ALA A 1 83 ? 13.151 8.689 7.443 1.00 78.00 83 ALA A O 1
ATOM 581 N N . ILE A 1 84 ? 13.752 6.628 6.755 1.00 76.81 84 ILE A N 1
ATOM 582 C CA . ILE A 1 84 ? 14.354 6.192 8.018 1.00 76.81 84 ILE A CA 1
ATOM 583 C C . ILE A 1 84 ? 15.886 6.306 7.899 1.00 76.81 84 ILE A C 1
ATOM 585 O O . ILE A 1 84 ? 16.509 5.564 7.131 1.00 76.81 84 ILE A O 1
ATOM 589 N N . PRO A 1 85 ? 16.532 7.259 8.598 1.00 76.75 85 PRO A N 1
ATOM 590 C CA . PRO A 1 85 ? 17.980 7.419 8.543 1.00 76.75 85 PRO A CA 1
ATOM 591 C C . PRO A 1 85 ? 18.710 6.316 9.325 1.00 76.75 85 PRO A C 1
ATOM 593 O O . PRO A 1 85 ? 18.145 5.626 10.174 1.00 76.75 85 PRO A O 1
ATOM 596 N N . ARG A 1 86 ? 20.012 6.170 9.054 1.00 71.38 86 ARG A N 1
ATOM 597 C CA . ARG A 1 86 ? 20.909 5.344 9.879 1.00 71.38 86 ARG A CA 1
ATOM 598 C C . ARG A 1 86 ? 20.991 5.899 11.313 1.00 71.38 86 ARG A C 1
ATOM 600 O O . ARG A 1 86 ? 20.896 7.116 11.470 1.00 71.38 86 ARG A O 1
ATOM 607 N N . PRO A 1 87 ? 21.235 5.049 12.330 1.00 78.44 87 PRO A N 1
ATOM 608 C CA . PRO A 1 87 ? 21.528 3.611 12.234 1.00 78.44 87 PRO A CA 1
ATOM 609 C C . PRO A 1 87 ? 20.287 2.711 12.131 1.00 78.44 87 PRO A C 1
ATOM 611 O O . PRO A 1 87 ? 20.437 1.538 11.813 1.00 78.44 87 PRO A O 1
ATOM 614 N N . ILE A 1 88 ? 19.087 3.249 12.369 1.00 81.06 88 ILE A N 1
ATOM 615 C CA . ILE A 1 88 ? 17.835 2.478 12.422 1.00 81.06 88 ILE A CA 1
ATOM 616 C C . ILE A 1 88 ? 17.481 1.914 11.039 1.00 81.06 88 ILE A C 1
ATOM 618 O O . ILE A 1 88 ? 17.190 0.730 10.905 1.00 81.06 88 ILE A O 1
ATOM 622 N N . GLY A 1 89 ? 17.532 2.753 10.001 1.00 74.75 89 GLY A N 1
ATOM 623 C CA . GLY A 1 89 ? 17.281 2.363 8.614 1.00 74.75 89 GLY A CA 1
ATOM 624 C C . GLY A 1 89 ? 18.543 1.930 7.867 1.00 74.75 89 GLY A C 1
ATOM 625 O O . GLY A 1 89 ? 19.662 2.329 8.205 1.00 74.75 89 GLY A O 1
ATOM 626 N N . ASN A 1 90 ? 18.366 1.194 6.768 1.00 74.81 90 ASN A N 1
ATOM 627 C CA . ASN A 1 90 ? 19.417 0.932 5.782 1.00 74.81 90 ASN A CA 1
ATOM 628 C C . ASN A 1 90 ? 19.075 1.604 4.445 1.00 74.81 90 ASN A C 1
ATOM 630 O O . ASN A 1 90 ? 18.723 0.923 3.472 1.00 74.81 90 ASN A O 1
ATOM 634 N N . PRO A 1 91 ? 19.174 2.944 4.390 1.00 73.00 91 PRO A N 1
ATOM 635 C CA . PRO A 1 91 ? 18.682 3.722 3.273 1.00 73.00 91 PRO A CA 1
ATOM 636 C C . PRO A 1 91 ? 19.398 3.364 1.974 1.00 73.00 91 PRO A C 1
ATOM 638 O O . PRO A 1 91 ? 20.632 3.336 1.909 1.00 73.00 91 PRO A O 1
ATOM 641 N N . ILE A 1 92 ? 18.626 3.202 0.899 1.00 66.56 92 ILE A N 1
ATOM 642 C CA . ILE A 1 92 ? 19.181 3.247 -0.457 1.00 66.56 92 ILE A CA 1
ATOM 643 C C . ILE A 1 92 ? 19.834 4.624 -0.652 1.00 66.56 92 ILE A C 1
ATOM 645 O O . ILE A 1 92 ? 19.226 5.665 -0.372 1.00 66.56 92 ILE A O 1
ATOM 649 N N . ALA A 1 93 ? 21.094 4.625 -1.099 1.00 61.16 93 ALA A N 1
ATOM 650 C CA . ALA A 1 93 ? 21.889 5.835 -1.255 1.00 61.16 93 ALA A CA 1
ATOM 651 C C . ALA A 1 93 ? 21.238 6.793 -2.264 1.00 61.16 93 ALA A C 1
ATOM 653 O O . ALA A 1 93 ? 21.173 6.516 -3.463 1.00 61.16 93 ALA A O 1
ATOM 654 N N . ARG A 1 94 ? 20.786 7.957 -1.786 1.00 61.19 94 ARG A N 1
ATOM 655 C CA . ARG A 1 94 ? 20.295 9.030 -2.657 1.00 61.19 94 ARG A CA 1
ATOM 656 C C . ARG A 1 94 ? 21.455 9.877 -3.140 1.00 61.19 94 ARG A C 1
ATOM 658 O O . ARG A 1 94 ? 22.139 10.511 -2.342 1.00 61.19 94 ARG A O 1
ATOM 665 N N . LYS A 1 95 ? 21.637 9.942 -4.457 1.00 53.22 95 LYS A N 1
ATOM 666 C CA . LYS A 1 95 ? 22.610 10.853 -5.082 1.00 53.22 95 LYS A CA 1
ATOM 667 C C . LYS A 1 95 ? 22.078 12.286 -5.249 1.00 53.22 95 LYS A C 1
ATOM 669 O O . LYS A 1 95 ? 22.869 13.185 -5.502 1.00 53.22 95 LYS A O 1
ATOM 674 N N . SER A 1 96 ? 20.769 12.511 -5.093 1.00 58.75 96 SER A N 1
ATOM 675 C CA . SER A 1 96 ? 20.111 13.816 -5.252 1.00 58.75 96 SER A CA 1
ATOM 676 C C . SER A 1 96 ? 19.203 14.127 -4.057 1.00 58.75 96 SER A C 1
ATOM 678 O O . SER A 1 96 ? 18.520 13.238 -3.556 1.00 58.75 96 SER A O 1
ATOM 680 N N . LYS A 1 97 ? 19.207 15.387 -3.600 1.00 66.94 97 LYS A N 1
ATOM 681 C CA . LYS A 1 97 ? 18.382 15.906 -2.489 1.00 66.94 97 LYS A CA 1
ATOM 682 C C . LYS A 1 97 ? 17.377 16.963 -2.971 1.00 66.94 97 LYS A C 1
ATOM 684 O O . LYS A 1 97 ? 17.175 17.973 -2.305 1.00 66.94 97 LYS A O 1
ATOM 689 N N . THR A 1 98 ? 16.799 16.781 -4.157 1.00 73.88 98 THR A N 1
ATOM 690 C CA . THR A 1 98 ? 15.780 17.704 -4.682 1.00 73.88 98 THR A CA 1
ATOM 691 C C . THR A 1 98 ? 14.463 17.580 -3.914 1.00 73.88 98 THR A C 1
ATOM 693 O O . THR A 1 98 ? 14.167 16.531 -3.338 1.00 73.88 98 THR A O 1
ATOM 696 N N . ASN A 1 99 ? 13.636 18.631 -3.951 1.00 77.12 99 ASN A N 1
ATOM 697 C CA . ASN A 1 99 ? 12.299 18.614 -3.344 1.00 77.12 99 ASN A CA 1
ATOM 698 C C . ASN A 1 99 ? 11.444 17.460 -3.891 1.00 77.12 99 ASN A C 1
ATOM 700 O O . ASN A 1 99 ? 10.831 16.748 -3.109 1.00 77.12 99 ASN A O 1
ATOM 704 N N . ALA A 1 100 ? 11.481 17.198 -5.203 1.00 71.44 100 ALA A N 1
ATOM 705 C CA . ALA A 1 100 ? 10.763 16.075 -5.815 1.00 71.44 100 ALA A CA 1
ATOM 706 C C . ALA A 1 100 ? 11.199 14.710 -5.252 1.00 71.44 100 ALA A C 1
ATOM 708 O O . ALA A 1 100 ? 10.358 13.858 -4.981 1.00 71.44 100 ALA A O 1
ATOM 709 N N . SER A 1 101 ? 12.503 14.514 -5.011 1.00 72.75 101 SER A N 1
ATOM 710 C CA . SER A 1 101 ? 13.004 13.281 -4.393 1.00 72.75 101 SER A CA 1
ATOM 711 C C . SER A 1 101 ? 12.521 13.128 -2.951 1.00 72.75 101 SER A C 1
ATOM 713 O O . SER A 1 101 ? 12.225 12.013 -2.531 1.00 72.75 101 SER A O 1
ATOM 715 N N . TRP A 1 102 ? 12.447 14.224 -2.195 1.00 78.50 102 TRP A N 1
ATOM 716 C CA . TRP A 1 102 ? 11.933 14.201 -0.829 1.00 78.50 102 TRP A CA 1
ATOM 717 C C . TRP A 1 102 ? 10.426 13.965 -0.770 1.00 78.50 102 TRP A C 1
ATOM 719 O O . TRP A 1 102 ? 9.992 13.135 0.024 1.00 78.50 102 TRP A O 1
ATOM 729 N N . VAL A 1 103 ? 9.651 14.622 -1.637 1.00 81.62 103 VAL A N 1
ATOM 730 C CA . VAL A 1 103 ? 8.203 14.401 -1.740 1.00 81.62 103 VAL A CA 1
ATOM 731 C C . VAL A 1 103 ? 7.926 12.945 -2.092 1.00 81.62 103 VAL A C 1
ATOM 733 O O . VAL A 1 103 ? 7.185 12.305 -1.356 1.00 81.62 103 VAL A O 1
ATOM 736 N N . HIS A 1 104 ? 8.580 12.380 -3.115 1.00 82.25 104 HIS A N 1
ATOM 737 C CA . HIS A 1 104 ? 8.407 10.970 -3.487 1.00 82.25 104 HIS A CA 1
ATOM 738 C C . HIS A 1 104 ? 8.620 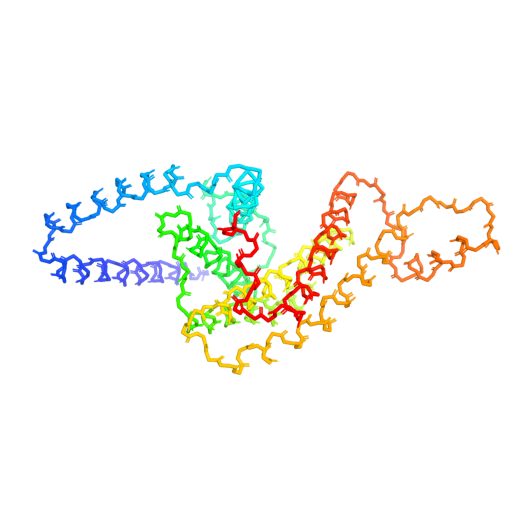10.034 -2.299 1.00 82.25 104 HIS A C 1
ATOM 740 O O . HIS A 1 104 ? 7.829 9.143 -2.020 1.00 82.25 104 HIS A O 1
ATOM 746 N N . VAL A 1 105 ? 9.689 10.266 -1.552 1.00 78.94 105 VAL A N 1
ATOM 747 C CA . VAL A 1 105 ? 10.062 9.406 -0.435 1.00 78.94 105 VAL A CA 1
ATOM 748 C C . VAL A 1 105 ? 9.052 9.459 0.687 1.00 78.94 105 VAL A C 1
ATOM 750 O O . VAL A 1 105 ? 8.672 8.409 1.189 1.00 78.94 105 VAL A O 1
ATOM 753 N N . PHE A 1 106 ? 8.677 10.659 1.125 1.00 82.94 106 PHE A N 1
ATOM 754 C CA . PHE A 1 106 ? 7.817 10.791 2.295 1.00 82.94 106 PHE A CA 1
ATOM 755 C C . PHE A 1 106 ? 6.377 10.419 1.971 1.00 82.94 106 PHE A C 1
ATOM 757 O O . PHE A 1 106 ? 5.705 9.842 2.812 1.00 82.94 106 PHE A O 1
ATOM 764 N N . THR A 1 107 ? 5.931 10.663 0.742 1.00 82.50 107 THR A N 1
ATOM 765 C CA . THR A 1 107 ? 4.609 10.226 0.279 1.00 82.50 107 THR A CA 1
ATOM 766 C C . THR A 1 107 ? 4.561 8.713 0.069 1.00 82.50 107 THR A C 1
ATOM 768 O O . THR A 1 107 ? 3.589 8.077 0.457 1.00 82.50 107 THR A O 1
ATOM 771 N N . GLY A 1 108 ? 5.645 8.102 -0.425 1.00 77.75 108 GLY A N 1
ATOM 772 C CA . GLY A 1 108 ? 5.777 6.645 -0.498 1.00 77.75 108 GLY A CA 1
ATOM 773 C C . GLY A 1 108 ? 5.819 5.997 0.886 1.00 77.75 108 GLY A C 1
ATOM 774 O O . GLY A 1 108 ? 5.081 5.056 1.149 1.00 77.75 108 GLY A O 1
ATOM 775 N N . ALA A 1 109 ? 6.625 6.539 1.804 1.00 78.94 109 ALA A N 1
ATOM 776 C CA . ALA A 1 109 ? 6.672 6.080 3.191 1.00 78.94 109 ALA A CA 1
ATOM 777 C C . ALA A 1 109 ? 5.330 6.285 3.914 1.00 78.94 109 ALA A C 1
ATOM 779 O O . ALA A 1 109 ? 4.908 5.410 4.661 1.00 78.94 109 ALA A O 1
ATOM 780 N N . GLY A 1 110 ? 4.635 7.396 3.657 1.00 80.81 110 GLY A N 1
ATOM 781 C CA . GLY A 1 110 ? 3.287 7.652 4.164 1.00 80.81 110 GLY A CA 1
ATOM 782 C C . GLY A 1 110 ? 2.265 6.641 3.641 1.00 80.81 110 GLY A C 1
ATOM 783 O O . GLY A 1 110 ? 1.489 6.110 4.427 1.00 80.81 110 GLY A O 1
ATOM 784 N N . GLY A 1 111 ? 2.310 6.309 2.345 1.00 75.81 111 GLY A N 1
ATOM 785 C CA . GLY A 1 111 ? 1.488 5.247 1.752 1.00 75.81 111 GLY A CA 1
ATOM 786 C C . GLY A 1 111 ? 1.724 3.883 2.408 1.00 75.81 111 GLY A C 1
ATOM 787 O O . GLY A 1 111 ? 0.772 3.202 2.779 1.00 75.81 111 GLY A O 1
ATOM 788 N N . LEU A 1 112 ? 2.991 3.521 2.633 1.00 77.44 112 LEU A N 1
ATOM 789 C CA . LEU A 1 112 ? 3.370 2.290 3.338 1.00 77.44 112 LEU A CA 1
ATOM 790 C C . LEU A 1 112 ? 2.911 2.291 4.808 1.00 77.44 112 LEU A C 1
ATOM 792 O O . LEU A 1 112 ? 2.404 1.285 5.293 1.00 77.44 112 LEU A O 1
ATOM 796 N N . ALA A 1 113 ? 3.043 3.414 5.517 1.00 79.50 113 ALA A N 1
ATOM 797 C CA . ALA A 1 113 ? 2.570 3.539 6.895 1.00 79.50 113 ALA A CA 1
ATOM 798 C C . ALA A 1 113 ? 1.042 3.398 6.995 1.00 79.50 113 ALA A C 1
ATOM 800 O O . ALA A 1 113 ? 0.547 2.746 7.907 1.00 79.50 113 ALA A O 1
ATOM 801 N N . MET A 1 114 ? 0.297 3.947 6.033 1.00 77.50 114 MET A N 1
ATOM 802 C CA . MET A 1 114 ? -1.156 3.769 5.969 1.00 77.50 114 MET A CA 1
ATOM 803 C C . MET A 1 114 ? -1.561 2.327 5.660 1.00 77.50 114 MET A C 1
ATOM 805 O O . MET A 1 114 ? -2.534 1.843 6.231 1.00 77.50 114 MET A O 1
ATOM 809 N N . ALA A 1 115 ? -0.801 1.616 4.821 1.00 72.12 115 ALA A N 1
ATOM 810 C CA . ALA A 1 115 ? -1.016 0.185 4.613 1.00 72.12 115 ALA A CA 1
ATOM 811 C C . ALA A 1 115 ? -0.810 -0.608 5.918 1.00 72.12 115 ALA A C 1
ATOM 813 O O . ALA A 1 115 ? -1.647 -1.438 6.261 1.00 72.12 115 ALA A O 1
ATOM 814 N N . LEU A 1 116 ? 0.246 -0.305 6.689 1.00 77.44 116 LEU A N 1
ATOM 815 C CA . LEU A 1 116 ? 0.464 -0.917 8.008 1.00 77.44 116 LEU A CA 1
ATOM 816 C C . LEU A 1 116 ? -0.640 -0.578 9.007 1.00 77.44 116 LEU A C 1
ATOM 818 O O . LEU A 1 116 ? -0.997 -1.432 9.808 1.00 77.44 116 LEU A O 1
ATOM 822 N N . TYR A 1 117 ? -1.179 0.640 8.967 1.00 79.69 117 TYR A N 1
ATOM 823 C CA . TYR A 1 117 ? -2.302 1.022 9.819 1.00 79.69 117 TYR A CA 1
ATOM 824 C C . TYR A 1 117 ? -3.547 0.181 9.523 1.00 79.69 117 TYR A C 1
ATOM 826 O O . TYR A 1 117 ? -4.136 -0.359 10.453 1.00 79.69 117 TYR A O 1
ATOM 834 N N . ALA A 1 118 ? -3.901 -0.001 8.247 1.00 72.81 118 ALA A N 1
ATOM 835 C CA . ALA A 1 118 ? -5.037 -0.837 7.862 1.00 72.81 118 ALA A CA 1
ATOM 836 C C . ALA A 1 118 ? -4.834 -2.311 8.258 1.00 72.81 118 ALA A C 1
ATOM 838 O O . ALA A 1 118 ? -5.733 -2.921 8.825 1.00 72.81 118 ALA A O 1
ATOM 839 N N . VAL A 1 119 ? -3.635 -2.862 8.031 1.00 72.75 119 VAL A N 1
ATOM 840 C CA . VAL A 1 119 ? -3.283 -4.227 8.467 1.00 72.75 119 VAL A CA 1
ATOM 841 C C . VAL A 1 119 ? -3.330 -4.360 9.988 1.00 72.75 119 VAL A C 1
ATOM 843 O O . VAL A 1 119 ? -3.794 -5.371 10.506 1.00 72.75 119 VAL A O 1
ATOM 846 N N . GLY A 1 120 ? -2.844 -3.345 10.704 1.00 75.38 120 GLY A N 1
ATOM 847 C CA . GLY A 1 120 ? -2.854 -3.300 12.159 1.00 75.38 120 GLY A CA 1
ATOM 848 C C . GLY A 1 120 ? -4.271 -3.283 12.714 1.00 75.38 120 GLY A C 1
ATOM 849 O O . GLY A 1 120 ? -4.570 -4.094 13.580 1.00 75.38 120 GLY A O 1
ATOM 850 N N . LEU A 1 121 ? -5.145 -2.416 12.195 1.00 74.94 121 LEU A N 1
ATOM 851 C CA . LEU A 1 121 ? -6.555 -2.391 12.586 1.00 74.94 121 LEU A CA 1
ATOM 852 C C . LEU A 1 121 ? -7.229 -3.740 12.344 1.00 74.94 121 LEU A C 1
ATOM 854 O O . LEU A 1 121 ? -7.860 -4.266 13.259 1.00 74.94 121 LEU A O 1
ATOM 858 N N . GLU A 1 122 ? -7.014 -4.343 11.174 1.00 74.38 122 GLU A N 1
ATOM 859 C CA . GLU A 1 122 ? -7.671 -5.611 10.868 1.00 74.38 122 GLU A CA 1
ATOM 860 C C . GLU A 1 122 ? -7.168 -6.722 11.786 1.00 74.38 122 GLU A C 1
ATOM 862 O O . GLU A 1 122 ? -7.940 -7.450 12.405 1.00 74.38 122 GLU A O 1
ATOM 867 N N . ARG A 1 123 ? -5.851 -6.812 11.976 1.00 76.62 123 ARG A N 1
ATOM 868 C CA . ARG A 1 123 ? -5.278 -7.866 12.808 1.00 76.62 123 ARG A CA 1
ATOM 869 C C . ARG A 1 123 ? -5.566 -7.673 14.295 1.00 76.62 123 ARG A C 1
ATOM 871 O O . ARG A 1 123 ? -5.733 -8.652 15.015 1.00 76.62 123 ARG A O 1
ATOM 878 N N . ILE A 1 124 ? -5.600 -6.437 14.780 1.00 80.06 124 ILE A N 1
ATOM 879 C CA . ILE A 1 124 ? -5.749 -6.141 16.207 1.00 80.06 124 ILE A CA 1
ATOM 880 C C . ILE A 1 124 ? -7.219 -6.063 16.627 1.00 80.06 124 ILE A C 1
ATOM 882 O O . ILE A 1 124 ? -7.551 -6.473 17.738 1.00 80.06 124 ILE A O 1
ATOM 886 N N . HIS A 1 125 ? -8.089 -5.556 15.759 1.00 79.25 125 HIS A N 1
ATOM 887 C CA . HIS A 1 125 ? -9.469 -5.229 16.110 1.00 79.25 125 HIS A CA 1
ATOM 888 C C . HIS A 1 125 ? -10.509 -5.908 15.211 1.00 79.25 125 HIS A C 1
ATOM 890 O O . HIS A 1 125 ? -11.688 -5.824 15.534 1.00 79.25 125 HIS A O 1
ATOM 896 N N . ARG A 1 126 ? -10.106 -6.598 14.127 1.00 73.94 126 ARG A N 1
ATOM 897 C CA . ARG A 1 126 ? -11.021 -7.026 13.045 1.00 73.94 126 ARG A CA 1
ATOM 898 C C . ARG A 1 126 ? -11.837 -5.859 12.501 1.00 73.94 126 ARG A C 1
ATOM 900 O O . ARG A 1 126 ? -13.019 -5.974 12.183 1.00 73.94 126 ARG A O 1
ATOM 907 N N . GLU A 1 127 ? -11.174 -4.711 12.467 1.00 72.12 127 GLU A N 1
ATOM 908 C CA . GLU A 1 127 ? -11.709 -3.467 11.964 1.00 72.12 127 GLU A CA 1
ATOM 909 C C . GLU A 1 127 ? -10.916 -3.029 10.747 1.00 72.12 127 GLU A C 1
ATOM 911 O O . GLU A 1 127 ? -9.714 -3.247 10.606 1.00 72.12 127 GLU A O 1
ATOM 916 N N . SER A 1 128 ? -11.589 -2.275 9.909 1.00 67.62 128 SER A N 1
ATOM 917 C CA . SER A 1 128 ? -10.999 -1.589 8.781 1.00 67.62 128 SER A CA 1
ATOM 918 C C . SER A 1 128 ? -11.176 -0.097 8.986 1.00 67.62 128 SER A C 1
ATOM 920 O O . SER A 1 128 ? -12.199 0.348 9.511 1.00 67.62 128 SER A O 1
ATOM 922 N N . PRO A 1 129 ? -10.192 0.718 8.586 1.00 69.75 129 PRO A N 1
ATOM 923 C CA . PRO A 1 129 ? -10.392 2.148 8.662 1.00 69.75 129 PRO A CA 1
ATOM 924 C C . PRO A 1 129 ? -11.582 2.557 7.770 1.00 69.75 129 PRO A C 1
ATOM 926 O O . PRO A 1 129 ? -11.803 1.982 6.704 1.00 69.75 129 PRO A O 1
ATOM 929 N N . GLY A 1 130 ? -12.366 3.544 8.215 1.00 73.56 130 GLY A N 1
ATOM 930 C CA . GLY A 1 130 ? -13.596 3.952 7.520 1.00 73.56 130 GLY A CA 1
ATOM 931 C C . GLY A 1 130 ? -13.332 4.629 6.173 1.00 73.56 130 GLY A C 1
ATOM 932 O O . GLY A 1 130 ? -12.355 5.366 6.042 1.00 73.56 130 GLY A O 1
ATOM 933 N N . TRP A 1 131 ? -14.219 4.438 5.189 1.00 76.56 131 TRP A N 1
ATOM 934 C CA . TRP A 1 131 ? -14.015 4.763 3.762 1.00 76.56 131 TRP A CA 1
ATOM 935 C C . TRP A 1 131 ? -13.345 6.121 3.464 1.00 76.56 131 TRP A C 1
ATOM 937 O O . TRP A 1 131 ? -12.562 6.233 2.524 1.00 76.56 131 TRP A O 1
ATOM 947 N N . THR A 1 132 ? -13.578 7.155 4.280 1.00 80.12 132 THR A N 1
ATOM 948 C CA . THR A 1 132 ? -13.001 8.504 4.114 1.00 80.12 132 THR A CA 1
ATOM 949 C C . THR A 1 132 ? -11.471 8.549 4.142 1.00 80.12 132 THR A C 1
ATOM 951 O O . THR A 1 132 ? -10.856 9.387 3.477 1.00 80.12 132 THR A O 1
ATOM 954 N N . TRP A 1 133 ? -10.821 7.637 4.855 1.00 77.56 133 TRP A N 1
ATOM 955 C CA . TRP A 1 133 ? -9.362 7.549 4.887 1.00 77.56 133 TRP A CA 1
ATOM 956 C C . TRP A 1 133 ? -8.758 7.170 3.524 1.00 77.56 133 TRP A C 1
ATOM 958 O O . TRP A 1 133 ? -7.567 7.421 3.294 1.00 77.56 133 TRP A O 1
ATOM 968 N N . MET A 1 134 ? -9.560 6.650 2.587 1.00 76.19 134 MET A N 1
ATOM 969 C CA . MET A 1 134 ? -9.122 6.448 1.208 1.00 76.19 134 MET A CA 1
ATOM 970 C C . MET A 1 134 ? -8.607 7.751 0.573 1.00 76.19 134 MET A C 1
ATOM 972 O O . MET A 1 134 ? -7.743 7.714 -0.299 1.00 76.19 134 MET A O 1
ATOM 976 N N . TRP A 1 135 ? -9.120 8.917 0.988 1.00 80.44 135 TRP A N 1
ATOM 977 C CA . TRP A 1 135 ? -8.690 10.206 0.444 1.00 80.44 135 TRP A CA 1
ATOM 978 C C . TRP A 1 135 ? -7.257 10.525 0.847 1.00 80.44 135 TRP A C 1
ATOM 980 O O . TRP A 1 135 ? -6.462 10.986 0.027 1.00 80.44 135 TRP A O 1
ATOM 990 N N . VAL A 1 136 ? -6.911 10.233 2.101 1.00 79.75 136 VAL A N 1
ATOM 991 C CA . VAL A 1 136 ? -5.566 10.451 2.637 1.00 79.75 136 VAL A CA 1
ATOM 992 C C . VAL A 1 136 ? -4.580 9.491 1.973 1.00 79.75 136 VAL A C 1
ATOM 994 O O . VAL A 1 136 ? -3.512 9.920 1.523 1.00 79.75 136 VAL A O 1
ATOM 997 N N . SER A 1 137 ? -4.955 8.214 1.831 1.00 75.56 137 SER A N 1
ATOM 998 C CA . SER A 1 137 ? -4.123 7.225 1.140 1.00 75.56 137 SER A CA 1
ATOM 999 C C . SER A 1 137 ? -3.941 7.577 -0.335 1.00 75.56 137 SER A C 1
ATOM 1001 O O . SER A 1 137 ? -2.806 7.639 -0.812 1.00 75.56 137 SER A O 1
ATOM 1003 N N . SER A 1 138 ? -5.019 7.942 -1.029 1.00 76.06 138 SER A N 1
ATOM 1004 C CA . SER A 1 138 ? -4.990 8.375 -2.429 1.00 76.06 138 SER A CA 1
ATOM 1005 C C . SER A 1 138 ? -4.133 9.617 -2.638 1.00 76.06 138 SER A C 1
ATOM 1007 O O . SER A 1 138 ? -3.369 9.667 -3.598 1.00 76.06 138 SER A O 1
ATOM 1009 N N . ALA A 1 139 ? -4.181 10.596 -1.732 1.00 80.88 139 ALA A N 1
ATOM 1010 C CA . ALA A 1 139 ? -3.341 11.787 -1.821 1.00 80.88 139 ALA A CA 1
ATOM 1011 C C . ALA A 1 139 ? -1.844 11.445 -1.717 1.00 80.88 139 ALA A C 1
ATOM 1013 O O . ALA A 1 139 ? -1.040 11.937 -2.514 1.00 80.88 139 ALA A O 1
ATOM 1014 N N . MET A 1 140 ? -1.461 10.568 -0.783 1.00 81.19 140 MET A N 1
ATOM 1015 C CA . MET A 1 140 ? -0.064 10.136 -0.647 1.00 81.19 140 MET A CA 1
ATOM 1016 C C . MET A 1 140 ? 0.390 9.313 -1.852 1.00 81.19 140 MET A C 1
ATOM 1018 O O . MET A 1 140 ? 1.473 9.545 -2.390 1.00 81.19 140 MET A O 1
ATOM 1022 N N . PHE A 1 141 ? -0.448 8.401 -2.331 1.00 74.69 141 PHE A N 1
ATOM 1023 C CA . PHE A 1 141 ? -0.148 7.602 -3.511 1.00 74.69 141 PHE A CA 1
ATOM 1024 C C . PHE A 1 141 ? -0.043 8.444 -4.788 1.00 74.69 141 PHE A C 1
ATOM 1026 O O . PHE A 1 141 ? 0.916 8.285 -5.546 1.00 74.69 141 PHE A O 1
ATOM 1033 N N . MET A 1 142 ? -0.948 9.403 -4.982 1.00 77.88 142 MET A N 1
ATOM 1034 C CA . MET A 1 142 ? -0.918 10.350 -6.097 1.00 77.88 142 MET A CA 1
ATOM 1035 C C . MET A 1 142 ? 0.349 11.209 -6.062 1.00 77.88 142 MET A C 1
ATOM 1037 O O . MET A 1 142 ? 1.049 11.342 -7.065 1.00 77.88 142 MET A O 1
ATOM 1041 N N . ALA A 1 143 ? 0.705 11.756 -4.898 1.00 79.62 143 ALA A N 1
ATOM 1042 C CA . ALA A 1 143 ? 1.916 12.555 -4.756 1.00 79.62 143 ALA A CA 1
ATOM 1043 C C . ALA A 1 143 ? 3.193 11.717 -4.973 1.00 79.62 143 ALA A C 1
ATOM 1045 O O . ALA A 1 143 ? 4.149 12.190 -5.601 1.00 79.62 143 ALA A O 1
ATOM 1046 N N . ASN A 1 144 ? 3.202 10.455 -4.535 1.00 79.25 144 ASN A N 1
ATOM 1047 C CA . ASN A 1 144 ? 4.283 9.515 -4.828 1.00 79.25 144 ASN A CA 1
ATOM 1048 C C . ASN A 1 144 ? 4.384 9.224 -6.337 1.00 79.25 144 ASN A C 1
ATOM 1050 O O . ASN A 1 144 ? 5.490 9.187 -6.886 1.00 79.25 144 ASN A O 1
ATOM 1054 N N . ALA A 1 145 ? 3.242 9.109 -7.019 1.00 72.75 145 ALA A N 1
ATOM 1055 C CA . ALA A 1 145 ? 3.163 8.849 -8.450 1.00 72.75 145 ALA A CA 1
ATOM 1056 C C . ALA A 1 145 ? 3.628 10.007 -9.322 1.00 72.75 145 ALA A C 1
ATOM 1058 O O . ALA A 1 145 ? 4.515 9.840 -10.163 1.00 72.75 145 ALA A O 1
ATOM 1059 N N . LEU A 1 146 ? 3.114 11.208 -9.068 1.00 78.62 146 LEU A N 1
ATOM 1060 C CA . LEU A 1 146 ? 3.482 12.411 -9.815 1.00 78.62 146 LEU A CA 1
ATOM 1061 C C . LEU A 1 146 ? 4.978 12.735 -9.697 1.00 78.62 146 LEU A C 1
ATOM 1063 O O . LEU A 1 146 ? 5.568 13.355 -10.582 1.00 78.62 146 LEU A O 1
ATOM 1067 N N . THR A 1 147 ? 5.623 12.283 -8.621 1.00 75.69 147 THR A N 1
ATOM 1068 C CA . THR A 1 147 ? 7.054 12.495 -8.388 1.00 75.69 147 THR A CA 1
ATOM 1069 C C . THR A 1 147 ? 7.951 11.373 -8.918 1.00 75.69 147 THR A C 1
ATOM 1071 O O . THR A 1 147 ? 9.166 11.574 -9.004 1.00 75.69 147 THR A O 1
ATOM 1074 N N . TYR A 1 148 ? 7.387 10.239 -9.356 1.00 73.56 148 TYR A N 1
ATOM 1075 C CA . TYR A 1 148 ? 8.142 9.109 -9.908 1.00 73.56 148 TYR A CA 1
ATOM 1076 C C . TYR A 1 148 ? 8.850 9.451 -11.229 1.00 73.56 148 TYR A C 1
ATOM 1078 O O . TYR A 1 148 ? 10.052 9.219 -11.367 1.00 73.56 148 TYR A O 1
ATOM 1086 N N . GLY A 1 149 ? 8.143 10.050 -12.192 1.00 69.38 149 GLY A N 1
ATOM 1087 C CA . GLY A 1 149 ? 8.729 10.459 -13.478 1.00 69.38 149 GLY A CA 1
ATOM 1088 C C . GLY A 1 149 ? 9.942 11.390 -13.309 1.00 69.38 149 GLY A C 1
ATOM 1089 O O . GLY A 1 149 ? 11.037 11.068 -13.785 1.00 69.38 149 GLY A O 1
ATOM 1090 N N . PRO A 1 150 ? 9.806 12.499 -12.555 1.00 71.62 150 PRO A N 1
ATOM 1091 C CA . PRO A 1 150 ? 10.929 13.356 -12.185 1.00 71.62 150 PRO A CA 1
ATOM 1092 C C . PRO A 1 150 ? 12.069 12.611 -11.473 1.00 71.62 150 PRO A C 1
ATOM 1094 O O . PRO A 1 150 ? 13.239 12.895 -11.741 1.00 71.62 150 PRO A O 1
ATOM 1097 N N . LEU A 1 151 ? 11.758 11.642 -10.600 1.00 70.19 151 LEU A N 1
ATOM 1098 C CA . LEU A 1 151 ? 12.758 10.822 -9.911 1.00 70.19 151 LEU A CA 1
ATOM 1099 C C . LEU A 1 151 ? 13.560 9.953 -10.890 1.00 70.19 151 LEU A C 1
ATOM 1101 O O . LEU A 1 151 ? 14.784 9.894 -10.787 1.00 70.19 151 LEU A O 1
ATOM 1105 N N . MET A 1 152 ? 12.910 9.310 -11.861 1.00 70.69 152 MET A N 1
ATOM 1106 C CA . MET A 1 152 ? 13.581 8.426 -12.823 1.00 70.69 152 MET A CA 1
ATOM 1107 C C . MET A 1 152 ? 14.579 9.161 -13.725 1.00 70.69 152 MET A C 1
ATOM 1109 O O . MET A 1 152 ? 15.599 8.582 -14.117 1.00 70.69 152 MET A O 1
ATOM 1113 N N . ASN A 1 153 ? 14.341 10.449 -13.984 1.00 68.12 153 ASN A N 1
ATOM 1114 C CA . ASN A 1 153 ? 15.261 11.311 -14.730 1.00 68.12 153 ASN A CA 1
ATOM 1115 C C . ASN A 1 153 ? 16.544 11.624 -13.945 1.00 68.12 153 ASN A C 1
ATOM 1117 O O . ASN A 1 153 ? 17.614 11.778 -14.532 1.00 68.12 153 ASN A O 1
ATOM 1121 N N . ILE A 1 154 ? 16.463 11.673 -12.612 1.00 66.31 154 ILE A N 1
ATOM 1122 C CA . ILE A 1 154 ? 17.608 11.948 -11.727 1.00 66.31 154 ILE A CA 1
ATOM 1123 C C . ILE A 1 154 ? 18.219 10.676 -11.119 1.00 66.31 154 ILE A C 1
ATOM 1125 O O . ILE A 1 154 ? 19.303 10.726 -10.528 1.00 66.31 154 ILE A O 1
ATOM 1129 N N . PHE A 1 155 ? 17.550 9.529 -11.264 1.00 64.12 155 PHE A N 1
ATOM 1130 C CA . PHE A 1 155 ? 17.995 8.249 -10.731 1.00 64.12 155 PHE A CA 1
ATOM 1131 C C . PHE A 1 155 ? 19.173 7.705 -11.550 1.00 64.12 155 PHE A C 1
ATOM 1133 O O . PHE A 1 155 ? 19.030 7.254 -12.687 1.00 64.12 155 PHE A O 1
ATOM 1140 N N . LYS A 1 156 ? 20.376 7.748 -10.966 1.00 60.75 156 LYS A N 1
ATOM 1141 C CA . LYS A 1 156 ? 21.607 7.198 -11.556 1.00 60.75 156 LYS A CA 1
ATOM 1142 C C . LYS A 1 156 ? 21.840 5.761 -11.079 1.00 60.75 156 LYS A C 1
ATOM 1144 O O . LYS A 1 156 ? 22.718 5.528 -10.247 1.00 60.75 156 LYS A O 1
ATOM 1149 N N . ALA A 1 157 ? 21.045 4.835 -11.605 1.00 62.12 157 ALA A N 1
ATOM 1150 C CA . ALA A 1 157 ? 21.276 3.393 -11.514 1.00 62.12 157 ALA A CA 1
ATOM 1151 C C . ALA A 1 157 ? 21.684 2.819 -12.877 1.00 62.12 157 ALA A C 1
ATOM 1153 O O . ALA A 1 157 ? 21.546 3.498 -13.900 1.00 62.12 157 ALA A O 1
ATOM 1154 N N . SER A 1 158 ? 22.176 1.576 -12.877 1.00 61.75 158 SER A N 1
ATOM 1155 C CA . SER A 1 158 ? 22.363 0.811 -14.111 1.00 61.75 158 SER A CA 1
ATOM 1156 C C . SER A 1 158 ? 21.026 0.652 -14.848 1.00 61.75 158 SER A C 1
ATOM 1158 O O . SER A 1 158 ? 19.955 0.928 -14.290 1.00 61.75 158 SER A O 1
ATOM 1160 N N . LYS A 1 159 ? 21.071 0.223 -16.113 1.00 65.12 159 LYS A N 1
ATOM 1161 C CA . LYS A 1 159 ? 19.855 -0.005 -16.905 1.00 65.12 159 LYS A CA 1
ATOM 1162 C C . LYS A 1 159 ? 18.923 -0.986 -16.175 1.00 65.12 159 LYS A C 1
ATOM 1164 O O . LYS A 1 159 ? 17.731 -0.727 -16.051 1.00 65.12 159 LYS A O 1
ATOM 1169 N N . GLU A 1 160 ? 19.502 -2.027 -15.589 1.00 60.19 160 GLU A N 1
ATOM 1170 C CA . GLU A 1 160 ? 18.852 -3.073 -14.795 1.00 60.19 160 GLU A CA 1
ATOM 1171 C C . GLU A 1 160 ? 18.250 -2.502 -13.503 1.00 60.19 160 GLU A C 1
ATOM 1173 O O . GLU A 1 160 ? 17.089 -2.755 -13.202 1.00 60.19 160 GLU A O 1
ATOM 1178 N N . GLY A 1 161 ? 18.973 -1.639 -12.779 1.00 60.00 161 GLY A N 1
ATOM 1179 C CA . GLY A 1 161 ? 18.442 -0.984 -11.576 1.00 60.00 161 GLY A CA 1
ATOM 1180 C C . GLY A 1 161 ? 17.279 -0.024 -11.861 1.00 60.00 161 GLY A C 1
ATOM 1181 O O . GLY A 1 161 ? 16.371 0.116 -11.041 1.00 60.00 161 GLY A O 1
ATOM 1182 N N . LYS A 1 162 ? 17.258 0.613 -13.041 1.00 65.75 162 LYS A N 1
ATOM 1183 C CA . LYS A 1 162 ? 16.097 1.393 -13.504 1.00 65.75 162 LYS A CA 1
ATOM 1184 C C . LYS A 1 162 ? 14.907 0.496 -13.853 1.00 65.75 162 LYS A C 1
ATOM 1186 O O . LYS A 1 162 ? 13.776 0.887 -13.574 1.00 65.75 162 LYS A O 1
ATOM 1191 N N . TYR A 1 163 ? 15.146 -0.686 -14.424 1.00 65.38 163 TYR A N 1
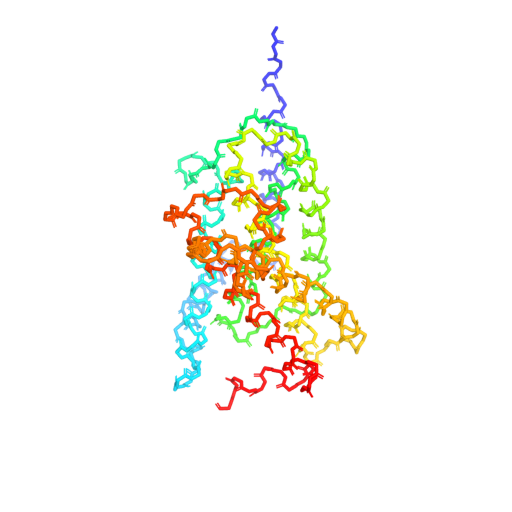ATOM 1192 C CA . TYR A 1 163 ? 14.093 -1.676 -14.672 1.00 65.38 163 TYR A CA 1
ATOM 1193 C C . TYR A 1 163 ? 13.521 -2.248 -13.374 1.00 65.38 163 TYR A C 1
ATOM 1195 O O . TYR A 1 163 ? 12.304 -2.268 -13.221 1.00 65.38 163 TYR A O 1
ATOM 1203 N N . ALA A 1 164 ? 14.364 -2.611 -12.406 1.00 63.25 164 ALA A N 1
ATOM 1204 C CA . ALA A 1 164 ? 13.915 -3.079 -11.095 1.00 63.25 164 ALA A CA 1
ATOM 1205 C C . ALA A 1 164 ? 13.049 -2.027 -10.375 1.00 63.25 164 ALA A C 1
ATOM 1207 O O . ALA A 1 164 ? 12.022 -2.365 -9.796 1.00 63.25 164 ALA A O 1
ATOM 1208 N N . MET A 1 165 ? 13.398 -0.737 -10.475 1.00 65.44 165 MET A N 1
ATOM 1209 C CA . MET A 1 165 ? 12.557 0.350 -9.951 1.00 65.44 165 MET A CA 1
ATOM 1210 C C . MET A 1 165 ? 11.225 0.506 -10.690 1.00 65.44 165 MET A C 1
ATOM 1212 O O . MET A 1 165 ? 10.231 0.836 -10.054 1.00 65.44 165 MET A O 1
ATOM 1216 N N . LYS A 1 166 ? 11.174 0.289 -12.011 1.00 66.62 166 LYS A N 1
ATOM 1217 C CA . LYS A 1 166 ? 9.904 0.269 -12.760 1.00 66.62 166 LYS A CA 1
ATOM 1218 C C . LYS A 1 166 ? 9.010 -0.888 -12.316 1.00 66.62 166 LYS A C 1
ATOM 1220 O O . LYS A 1 166 ? 7.839 -0.662 -12.037 1.00 66.62 166 LYS A O 1
ATOM 1225 N N . LEU A 1 167 ? 9.580 -2.085 -12.179 1.00 64.44 167 LEU A N 1
ATOM 1226 C CA . LEU A 1 167 ? 8.868 -3.272 -11.695 1.00 64.44 167 LEU A CA 1
ATOM 1227 C C . LEU A 1 167 ? 8.341 -3.069 -10.267 1.00 64.44 167 LEU A C 1
ATOM 1229 O O . LEU A 1 167 ? 7.165 -3.295 -10.005 1.00 64.44 167 LEU A O 1
ATOM 1233 N N . GLY A 1 168 ? 9.175 -2.555 -9.358 1.00 63.47 168 GLY A N 1
ATOM 1234 C CA . GLY A 1 168 ? 8.751 -2.235 -7.992 1.00 63.47 168 GLY A CA 1
ATOM 1235 C C . GLY A 1 168 ? 7.673 -1.147 -7.927 1.00 63.47 168 GLY A C 1
ATOM 1236 O O . GLY A 1 168 ? 6.807 -1.193 -7.061 1.00 63.47 168 GLY A O 1
ATOM 1237 N N . TYR A 1 169 ? 7.680 -0.188 -8.854 1.00 64.62 169 TYR A N 1
ATOM 1238 C CA . TYR A 1 169 ? 6.657 0.855 -8.918 1.00 64.62 169 TYR A CA 1
ATOM 1239 C C . TYR A 1 169 ? 5.312 0.329 -9.455 1.00 64.62 169 TYR A C 1
ATOM 1241 O O . TYR A 1 169 ? 4.262 0.663 -8.909 1.00 64.62 169 TYR A O 1
ATOM 1249 N N . SER A 1 170 ? 5.347 -0.560 -10.453 1.00 63.03 170 SER A N 1
ATOM 1250 C CA . SER A 1 170 ? 4.164 -1.284 -10.950 1.00 63.03 170 SER A CA 1
ATOM 1251 C C . SER A 1 170 ? 3.499 -2.114 -9.837 1.00 63.03 170 SER A C 1
ATOM 1253 O O . SER A 1 170 ? 2.276 -2.168 -9.722 1.00 63.03 170 SER A O 1
ATOM 1255 N N . PHE A 1 171 ? 4.298 -2.673 -8.922 1.00 59.72 171 PHE A N 1
ATOM 1256 C CA . PHE A 1 171 ? 3.800 -3.341 -7.718 1.00 59.72 171 PHE A CA 1
ATOM 1257 C C . PHE A 1 171 ? 3.092 -2.387 -6.734 1.00 59.72 171 PHE A C 1
ATOM 1259 O O . PHE A 1 171 ? 2.018 -2.713 -6.237 1.00 59.72 171 PHE A O 1
ATOM 1266 N N . VAL A 1 172 ? 3.633 -1.185 -6.496 1.00 61.25 172 VAL A N 1
ATOM 1267 C CA . VAL A 1 172 ? 3.007 -0.174 -5.615 1.00 61.25 172 VAL A CA 1
ATOM 1268 C C . VAL A 1 172 ? 1.674 0.333 -6.171 1.00 61.25 172 VAL A C 1
ATOM 1270 O O . VAL A 1 172 ? 0.746 0.555 -5.397 1.00 61.25 172 VAL A O 1
ATOM 1273 N N . ALA A 1 173 ? 1.550 0.496 -7.490 1.00 62.44 173 ALA A N 1
ATOM 1274 C CA . ALA A 1 173 ? 0.296 0.920 -8.118 1.00 62.44 173 ALA A CA 1
ATOM 1275 C C . ALA A 1 173 ? -0.843 -0.088 -7.876 1.00 62.44 173 ALA A C 1
ATOM 1277 O O . ALA A 1 173 ? -1.981 0.305 -7.639 1.00 62.44 173 ALA A O 1
ATOM 1278 N N . SER A 1 174 ? -0.533 -1.382 -7.841 1.00 59.56 174 SER A N 1
ATOM 1279 C CA . SER A 1 174 ? -1.520 -2.424 -7.545 1.00 59.56 174 SER A CA 1
ATOM 1280 C C . SER A 1 174 ? -2.023 -2.435 -6.117 1.00 59.56 174 SER A C 1
ATOM 1282 O O . SER A 1 174 ? -3.214 -2.646 -5.896 1.00 59.56 174 SER A O 1
ATOM 1284 N N . PHE A 1 175 ? -1.159 -2.124 -5.148 1.00 63.06 175 PHE A N 1
ATOM 1285 C CA . PHE A 1 175 ? -1.619 -1.934 -3.776 1.00 63.06 175 PHE A CA 1
ATOM 1286 C C . PHE A 1 175 ? -2.675 -0.839 -3.675 1.00 63.06 175 PHE A C 1
ATOM 1288 O O . PHE A 1 175 ? -3.571 -0.949 -2.849 1.00 63.06 175 PHE A O 1
ATOM 1295 N N . GLN A 1 176 ? -2.624 0.182 -4.534 1.00 65.94 176 GLN A N 1
ATOM 1296 C CA . GLN A 1 176 ? -3.651 1.223 -4.556 1.00 65.94 176 GLN A CA 1
ATOM 1297 C C . GLN A 1 176 ? -5.007 0.644 -4.967 1.00 65.94 176 GLN A C 1
ATOM 1299 O O . GLN A 1 176 ? -6.000 0.949 -4.321 1.00 65.94 176 GLN A O 1
ATOM 1304 N N . GLY A 1 177 ? -5.051 -0.229 -5.977 1.00 67.38 177 GLY A N 1
ATOM 1305 C CA . GLY A 1 177 ? -6.290 -0.892 -6.396 1.00 67.38 177 GLY A CA 1
ATOM 1306 C C . GLY A 1 177 ? -6.874 -1.789 -5.303 1.00 67.38 177 GLY A C 1
ATOM 1307 O O . GLY A 1 177 ? -8.057 -1.685 -4.995 1.00 67.38 177 GLY A O 1
ATOM 1308 N N . VAL A 1 178 ? -6.034 -2.599 -4.648 1.00 66.94 178 VAL A N 1
ATOM 1309 C CA . VAL A 1 178 ? -6.453 -3.457 -3.522 1.00 66.94 178 VAL A CA 1
ATOM 1310 C C . VAL A 1 178 ? -6.970 -2.629 -2.345 1.00 66.94 178 VAL A C 1
ATOM 1312 O O . VAL A 1 178 ? -7.968 -2.993 -1.729 1.00 66.94 178 VAL A O 1
ATOM 1315 N N . VAL A 1 179 ? -6.330 -1.492 -2.058 1.00 71.88 179 VAL A N 1
ATOM 1316 C CA . VAL A 1 179 ? -6.817 -0.525 -1.070 1.00 71.88 179 VAL A CA 1
ATOM 1317 C C . VAL A 1 179 ? -8.195 -0.026 -1.508 1.00 71.88 179 VAL A C 1
ATOM 1319 O O . VAL A 1 179 ? -9.151 -0.236 -0.791 1.00 71.88 179 VAL A O 1
ATOM 1322 N N . TRP A 1 180 ? -8.385 0.519 -2.705 1.00 73.81 180 TRP A N 1
ATOM 1323 C CA . TRP A 1 180 ? -9.715 0.995 -3.119 1.00 73.81 180 TRP A CA 1
ATOM 1324 C C . TRP A 1 180 ? -10.820 -0.078 -3.050 1.00 73.81 180 TRP A C 1
ATOM 1326 O O . TRP A 1 180 ? -11.914 0.208 -2.560 1.00 73.81 180 TRP A O 1
ATOM 1336 N N . ILE A 1 181 ? -10.511 -1.323 -3.429 1.00 74.44 181 ILE A N 1
ATOM 1337 C CA . ILE A 1 181 ? -11.400 -2.481 -3.245 1.00 74.44 181 ILE A CA 1
ATOM 1338 C C . ILE A 1 181 ? -11.762 -2.673 -1.766 1.00 74.44 181 ILE A C 1
ATOM 1340 O O . ILE A 1 181 ? -12.942 -2.724 -1.423 1.00 74.44 181 ILE A O 1
ATOM 1344 N N . ALA A 1 182 ? -10.770 -2.736 -0.875 1.00 71.19 182 ALA A N 1
ATOM 1345 C CA . ALA A 1 182 ? -11.000 -3.001 0.543 1.00 71.19 182 ALA A CA 1
ATOM 1346 C C . ALA A 1 182 ? -11.909 -1.954 1.211 1.00 71.19 182 ALA A C 1
ATOM 1348 O O . ALA A 1 182 ? -12.716 -2.286 2.076 1.00 71.19 182 ALA A O 1
ATOM 1349 N N . TRP A 1 183 ? -11.815 -0.697 0.779 1.00 76.50 183 TRP A N 1
ATOM 1350 C CA . TRP A 1 183 ? -12.565 0.409 1.375 1.00 76.50 183 TRP A CA 1
ATOM 1351 C C . TRP A 1 183 ? -13.968 0.510 0.798 1.00 76.50 183 TRP A C 1
ATOM 1353 O O . TRP A 1 183 ? -14.897 0.879 1.501 1.00 76.50 183 TRP A O 1
ATOM 1363 N N . SER A 1 184 ? -14.133 0.162 -0.476 1.00 76.75 184 SER A N 1
ATOM 1364 C CA . SER A 1 184 ? -15.457 0.089 -1.096 1.00 76.75 184 SER A CA 1
ATOM 1365 C C . SER A 1 184 ? -16.326 -1.028 -0.521 1.00 76.75 184 SER A C 1
ATOM 1367 O O . SER A 1 184 ? -17.538 -0.969 -0.655 1.00 76.75 184 SER A O 1
ATOM 1369 N N . ALA A 1 185 ? -15.709 -2.028 0.108 1.00 73.19 185 ALA A N 1
ATOM 1370 C CA . ALA A 1 185 ? -16.387 -3.137 0.763 1.00 73.19 185 ALA A CA 1
ATOM 1371 C C . ALA A 1 185 ? -16.775 -2.841 2.223 1.00 73.19 185 ALA A C 1
ATOM 1373 O O . ALA A 1 185 ? -17.249 -3.738 2.915 1.00 73.19 185 ALA A O 1
ATOM 1374 N N . GLN A 1 186 ? -16.553 -1.612 2.713 1.00 74.88 186 GLN A N 1
ATOM 1375 C CA . GLN A 1 186 ? -17.023 -1.229 4.043 1.00 74.88 186 GLN A CA 1
ATOM 1376 C C . GLN A 1 186 ? -18.553 -1.136 4.076 1.00 74.88 186 GLN A C 1
ATOM 1378 O O . GLN A 1 186 ? -19.138 -0.638 3.114 1.00 74.88 186 GLN A O 1
ATOM 1383 N N . PRO A 1 187 ? -19.206 -1.521 5.188 1.00 74.81 187 PRO A N 1
ATOM 1384 C CA . PRO A 1 187 ? -20.662 -1.430 5.317 1.00 74.81 187 PRO A CA 1
ATOM 1385 C C . PRO A 1 187 ? -21.223 -0.009 5.154 1.00 74.81 187 PRO A C 1
ATOM 1387 O O . PRO A 1 187 ? -22.379 0.160 4.780 1.00 74.81 187 PRO A O 1
ATOM 1390 N N . ASP A 1 188 ? -20.424 1.015 5.463 1.00 78.25 188 ASP A N 1
ATOM 1391 C CA . ASP A 1 188 ? -20.780 2.431 5.348 1.00 78.25 188 ASP A CA 1
ATOM 1392 C C . ASP A 1 188 ? -20.194 3.101 4.090 1.00 78.25 188 ASP A C 1
ATOM 1394 O O . ASP A 1 188 ? -20.284 4.326 3.942 1.00 78.25 188 ASP A O 1
ATOM 1398 N N . ALA A 1 189 ? -19.576 2.326 3.189 1.00 80.75 189 ALA A N 1
ATOM 1399 C CA . ALA A 1 189 ? -19.008 2.855 1.960 1.00 80.75 189 ALA A CA 1
ATOM 1400 C C . ALA A 1 189 ? -20.119 3.347 1.021 1.00 80.75 189 ALA A C 1
ATOM 1402 O O . ALA A 1 189 ? -21.071 2.620 0.744 1.00 80.75 189 ALA A O 1
ATOM 1403 N N . PRO A 1 190 ? -20.007 4.565 0.472 1.00 84.31 190 PRO A N 1
ATOM 1404 C CA . PRO A 1 190 ? -20.981 5.060 -0.486 1.00 84.31 190 PRO A CA 1
ATOM 1405 C C . PRO A 1 190 ? -20.868 4.341 -1.842 1.00 84.31 190 PRO A C 1
ATOM 1407 O O . PRO A 1 190 ? -19.767 4.146 -2.360 1.00 84.31 190 PRO A O 1
ATOM 1410 N N . ASP A 1 191 ? -22.011 4.054 -2.476 1.00 85.44 191 ASP A N 1
ATOM 1411 C CA . ASP A 1 191 ? -22.136 3.264 -3.719 1.00 85.44 191 ASP A CA 1
ATOM 1412 C C . ASP A 1 191 ? -21.211 3.696 -4.865 1.00 85.44 191 ASP A C 1
ATOM 1414 O O . ASP A 1 191 ? -20.771 2.888 -5.685 1.00 85.44 191 ASP A O 1
ATOM 1418 N N . TRP A 1 192 ? -20.892 4.990 -4.953 1.00 86.75 192 TRP A N 1
ATOM 1419 C CA . TRP A 1 192 ? -20.019 5.506 -6.006 1.00 86.75 192 TRP A CA 1
ATOM 1420 C C . TRP A 1 192 ? -18.595 4.944 -5.920 1.00 86.75 192 TRP A C 1
ATOM 1422 O O . TRP A 1 192 ? -17.887 4.935 -6.928 1.00 86.75 192 TRP A O 1
ATOM 1432 N N . MET A 1 193 ? -18.163 4.463 -4.750 1.00 84.31 193 MET A N 1
ATOM 1433 C CA . MET A 1 193 ? -16.826 3.904 -4.574 1.00 84.31 193 MET A CA 1
ATOM 1434 C C . MET A 1 193 ? -16.620 2.645 -5.400 1.00 84.31 193 MET A C 1
ATOM 1436 O O . MET A 1 193 ? -15.541 2.490 -5.966 1.00 84.31 193 MET A O 1
ATOM 1440 N N . PHE A 1 194 ? -17.652 1.813 -5.569 1.00 83.25 194 PHE A N 1
ATOM 1441 C CA . PHE A 1 194 ? -17.604 0.687 -6.503 1.00 83.25 194 PHE A CA 1
ATOM 1442 C C . PHE A 1 194 ? -17.204 1.154 -7.909 1.00 83.25 194 PHE A C 1
ATOM 1444 O O . PHE A 1 194 ? -16.263 0.638 -8.516 1.00 83.25 194 PHE A O 1
ATOM 1451 N N . TRP A 1 195 ? -17.855 2.211 -8.398 1.00 84.81 195 TRP A N 1
ATOM 1452 C CA . TRP A 1 195 ? -17.563 2.788 -9.709 1.00 84.81 195 TRP A CA 1
ATOM 1453 C C . TRP A 1 195 ? -16.192 3.459 -9.776 1.00 84.81 195 TRP A C 1
ATOM 1455 O O . TRP A 1 195 ? -15.573 3.463 -10.836 1.00 84.81 195 TRP A O 1
ATOM 1465 N N . ALA A 1 196 ? -15.685 3.979 -8.659 1.00 82.81 196 ALA A N 1
ATOM 1466 C CA . ALA A 1 196 ? -14.334 4.522 -8.576 1.00 82.81 196 ALA A CA 1
ATOM 1467 C C . ALA A 1 196 ? -13.245 3.431 -8.581 1.00 82.81 196 ALA A C 1
ATOM 1469 O O . ALA A 1 196 ? -12.126 3.700 -9.021 1.00 82.81 196 ALA A O 1
ATOM 1470 N N . VAL A 1 197 ? -13.568 2.197 -8.171 1.00 81.44 197 VAL A N 1
ATOM 1471 C CA . VAL A 1 197 ? -12.678 1.033 -8.316 1.00 81.44 197 VAL A CA 1
ATOM 1472 C C . VAL A 1 197 ? -12.601 0.570 -9.774 1.00 81.44 197 VAL A C 1
ATOM 1474 O O . VAL A 1 197 ? -11.538 0.163 -10.231 1.00 81.44 197 VAL A O 1
ATOM 1477 N N . MET A 1 198 ? -13.689 0.653 -10.546 1.00 84.31 198 MET A N 1
ATOM 1478 C CA . MET A 1 198 ? -13.743 0.084 -11.904 1.00 84.31 198 MET A CA 1
ATOM 1479 C C . MET A 1 198 ? -12.626 0.547 -12.861 1.00 84.31 198 MET A C 1
ATOM 1481 O O . MET A 1 198 ? -12.083 -0.305 -13.568 1.00 84.31 198 MET A O 1
ATOM 1485 N N . PRO A 1 199 ? -12.188 1.823 -12.882 1.00 83.31 199 PRO A N 1
ATOM 1486 C CA . PRO A 1 199 ? -11.027 2.247 -13.667 1.00 83.31 199 PRO A CA 1
ATOM 1487 C C . PRO A 1 199 ? -9.733 1.461 -13.388 1.00 83.31 199 PRO A C 1
ATOM 1489 O O . PRO A 1 199 ? -8.876 1.377 -14.270 1.00 83.31 199 PRO A O 1
ATOM 1492 N N . TYR A 1 200 ? -9.584 0.835 -12.212 1.00 77.19 200 TYR A N 1
ATOM 1493 C CA . TYR A 1 200 ? -8.434 -0.020 -11.897 1.00 77.19 200 TYR A CA 1
ATOM 1494 C C . TYR A 1 200 ? -8.354 -1.286 -12.756 1.00 77.19 200 TYR A C 1
ATOM 1496 O O . TYR A 1 200 ? -7.261 -1.832 -12.897 1.00 77.19 200 TYR A O 1
ATOM 1504 N N . TRP A 1 201 ? -9.436 -1.701 -13.426 1.00 79.50 201 TRP A N 1
ATOM 1505 C CA . TRP A 1 201 ? -9.375 -2.766 -14.434 1.00 79.50 201 TRP A CA 1
ATOM 1506 C C . TRP A 1 201 ? -8.365 -2.472 -15.534 1.00 79.50 201 TRP A C 1
ATOM 1508 O O . TRP A 1 201 ? -7.593 -3.354 -15.910 1.00 79.50 201 TRP A O 1
ATOM 1518 N N . TYR A 1 202 ? -8.330 -1.228 -16.019 1.00 80.94 202 TYR A N 1
ATOM 1519 C CA . TYR A 1 202 ? -7.375 -0.826 -17.046 1.00 80.94 202 TYR A CA 1
ATOM 1520 C C . TYR A 1 202 ? -5.935 -1.022 -16.560 1.00 80.94 202 TYR A C 1
ATOM 1522 O O . TYR A 1 202 ? -5.115 -1.611 -17.261 1.00 80.94 202 TYR A O 1
ATOM 1530 N N . PHE A 1 203 ? -5.638 -0.581 -15.335 1.00 75.25 203 PHE A N 1
ATOM 1531 C CA . PHE A 1 203 ? -4.306 -0.712 -14.748 1.00 75.25 203 PHE A CA 1
ATOM 1532 C C . PHE A 1 203 ? -3.941 -2.170 -14.444 1.00 75.25 203 PHE A C 1
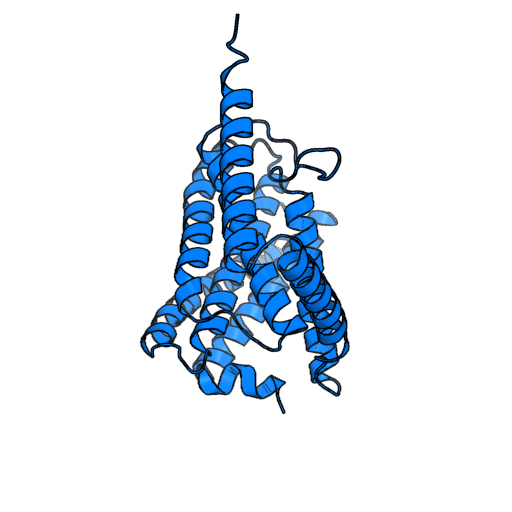ATOM 1534 O O . PHE A 1 203 ? -2.804 -2.570 -14.686 1.00 75.25 203 PHE A O 1
ATOM 1541 N N . SER A 1 204 ? -4.900 -2.975 -13.981 1.00 75.25 204 SER A N 1
ATOM 1542 C CA . SER A 1 204 ? -4.710 -4.402 -13.706 1.00 75.25 204 SER A CA 1
ATOM 1543 C C . SER A 1 204 ? -4.378 -5.187 -14.983 1.00 75.25 204 SER A C 1
ATOM 1545 O O . SER A 1 204 ? -3.407 -5.949 -15.015 1.00 75.25 204 SER A O 1
ATOM 1547 N N . LEU A 1 205 ? -5.096 -4.921 -16.082 1.00 81.50 205 LEU A N 1
ATOM 1548 C CA . LEU A 1 205 ? -4.820 -5.516 -17.394 1.00 81.50 205 LEU A CA 1
ATOM 1549 C C . LEU A 1 205 ? -3.497 -5.020 -17.987 1.00 81.50 205 LEU A C 1
ATOM 1551 O O . LEU A 1 205 ? -2.707 -5.821 -18.491 1.00 81.50 205 LEU A O 1
ATOM 1555 N N . ALA A 1 206 ? -3.222 -3.715 -17.898 1.00 79.88 206 ALA A N 1
ATOM 1556 C CA . ALA A 1 206 ? -1.957 -3.142 -18.353 1.00 79.88 206 ALA A CA 1
ATOM 1557 C C . ALA A 1 206 ? -0.767 -3.771 -17.616 1.00 79.88 206 ALA A C 1
ATOM 1559 O O . ALA A 1 206 ? 0.230 -4.130 -18.240 1.00 79.88 206 ALA A O 1
ATOM 1560 N N . LYS A 1 207 ? -0.890 -3.993 -16.305 1.00 76.50 207 LYS A N 1
ATOM 1561 C CA . LYS A 1 207 ? 0.145 -4.648 -15.504 1.00 76.50 207 LYS A CA 1
ATOM 1562 C C . LYS A 1 207 ? 0.324 -6.123 -15.855 1.00 76.50 207 LYS A C 1
ATOM 1564 O O . LYS A 1 207 ? 1.462 -6.603 -15.878 1.00 76.50 207 LYS A O 1
ATOM 1569 N N . LEU A 1 208 ? -0.760 -6.849 -16.132 1.00 81.44 208 LEU A N 1
ATOM 1570 C CA . LEU A 1 208 ? -0.682 -8.233 -16.607 1.00 81.44 208 LEU A CA 1
ATOM 1571 C C . LEU A 1 208 ? 0.069 -8.311 -17.936 1.00 81.44 208 LEU A C 1
ATOM 1573 O O . LEU A 1 208 ? 0.960 -9.149 -18.094 1.00 81.44 208 LEU A O 1
ATOM 1577 N N . TRP A 1 209 ? -0.236 -7.391 -18.852 1.00 82.44 209 TRP A N 1
ATOM 1578 C CA . TRP A 1 209 ? 0.476 -7.258 -20.116 1.00 82.44 209 TRP A CA 1
ATOM 1579 C C . TRP A 1 209 ? 1.963 -6.950 -19.904 1.00 82.44 209 TRP A C 1
ATOM 1581 O O . TRP A 1 209 ? 2.809 -7.714 -20.366 1.00 82.44 209 TRP A O 1
ATOM 1591 N N . GLU A 1 210 ? 2.297 -5.901 -19.144 1.00 79.25 210 GLU A N 1
ATOM 1592 C CA . GLU A 1 210 ? 3.686 -5.527 -18.840 1.00 79.25 210 GLU A CA 1
ATOM 1593 C C . GLU A 1 210 ? 4.462 -6.696 -18.218 1.00 79.25 210 GLU A C 1
ATOM 1595 O O . GLU A 1 210 ? 5.563 -7.027 -18.657 1.00 79.25 210 GLU A O 1
ATOM 1600 N N . SER A 1 211 ? 3.877 -7.370 -17.226 1.00 81.06 211 SER A N 1
ATOM 1601 C CA . SER A 1 211 ? 4.506 -8.514 -16.555 1.00 81.06 211 SER A CA 1
ATOM 1602 C C . SER A 1 211 ? 4.739 -9.680 -17.513 1.00 81.06 211 SER A C 1
ATOM 1604 O O . SER A 1 211 ? 5.800 -10.304 -17.472 1.00 81.06 211 SER A O 1
ATOM 1606 N N . THR A 1 212 ? 3.791 -9.931 -18.419 1.00 83.44 212 THR A N 1
ATOM 1607 C CA . THR A 1 212 ? 3.933 -10.936 -19.479 1.00 83.44 212 THR A CA 1
ATOM 1608 C C . THR A 1 212 ? 5.093 -10.588 -20.408 1.00 83.44 212 THR A C 1
ATOM 1610 O O . THR A 1 212 ? 5.911 -11.455 -20.709 1.00 83.44 212 THR A O 1
ATOM 1613 N N . GLU A 1 213 ? 5.245 -9.320 -20.807 1.00 83.62 213 GLU A N 1
ATOM 1614 C CA . GLU A 1 213 ? 6.382 -8.899 -21.632 1.00 83.62 213 GLU A CA 1
ATOM 1615 C C . GLU A 1 213 ? 7.728 -9.148 -20.941 1.00 83.62 213 GLU A C 1
ATOM 1617 O O . GLU A 1 213 ? 8.670 -9.621 -21.582 1.00 83.62 213 GLU A O 1
ATOM 1622 N N . PHE A 1 214 ? 7.821 -8.880 -19.636 1.00 81.19 214 PHE A N 1
ATOM 1623 C CA . PHE A 1 214 ? 9.033 -9.149 -18.859 1.00 81.19 214 PHE A CA 1
ATOM 1624 C C . PHE A 1 214 ? 9.357 -10.644 -18.773 1.00 81.19 214 PHE A C 1
ATOM 1626 O O . PHE A 1 214 ? 10.515 -11.025 -18.961 1.00 81.19 214 PHE A O 1
ATOM 1633 N N . VAL A 1 215 ? 8.352 -11.493 -18.542 1.00 84.69 215 VAL A N 1
ATOM 1634 C CA . VAL A 1 215 ? 8.532 -12.953 -18.534 1.00 84.69 215 VAL A CA 1
ATOM 1635 C C . VAL A 1 215 ? 9.001 -13.432 -19.907 1.00 84.69 215 VAL A C 1
ATOM 1637 O O . VAL A 1 215 ? 10.024 -14.111 -19.998 1.00 84.69 215 VAL A O 1
ATOM 1640 N N . LEU A 1 216 ? 8.324 -13.020 -20.985 1.00 85.44 216 LEU A N 1
ATOM 1641 C CA . LEU A 1 216 ? 8.662 -13.413 -22.356 1.00 85.44 216 LEU A CA 1
ATOM 1642 C C . LEU A 1 216 ? 10.068 -12.957 -22.767 1.00 85.44 216 LEU A C 1
ATOM 1644 O O . LEU A 1 216 ? 10.779 -13.704 -23.444 1.00 85.44 216 LEU A O 1
ATOM 1648 N N . ALA A 1 217 ? 10.511 -11.777 -22.324 1.00 82.25 217 ALA A N 1
ATOM 1649 C CA . ALA A 1 217 ? 11.860 -11.285 -22.595 1.00 82.25 217 ALA A CA 1
ATOM 1650 C C . ALA A 1 217 ? 12.966 -12.133 -21.935 1.00 82.25 217 ALA A C 1
ATOM 1652 O O . ALA A 1 217 ? 14.065 -12.217 -22.490 1.00 82.25 217 ALA A O 1
ATOM 1653 N N . LEU A 1 218 ? 12.674 -12.784 -20.802 1.00 81.00 218 LEU A N 1
ATOM 1654 C CA . LEU A 1 218 ? 13.614 -13.628 -20.051 1.00 81.00 218 LEU A CA 1
ATOM 1655 C C . LEU A 1 218 ? 13.618 -15.100 -20.479 1.00 81.00 218 LEU A C 1
ATOM 1657 O O . LEU A 1 218 ? 14.482 -15.862 -20.043 1.00 81.00 218 LEU A O 1
ATOM 1661 N N . THR A 1 219 ? 12.685 -15.511 -21.336 1.00 82.00 219 THR A N 1
ATOM 1662 C CA . THR A 1 219 ? 12.644 -16.888 -21.840 1.00 82.00 219 THR A CA 1
ATOM 1663 C C . THR A 1 219 ? 13.918 -17.238 -22.621 1.00 82.00 219 THR A C 1
ATOM 1665 O O . THR A 1 219 ? 14.484 -16.364 -23.296 1.00 82.00 219 THR A O 1
ATOM 1668 N N . PRO A 1 220 ? 14.370 -18.510 -22.594 1.00 77.94 220 PRO A N 1
ATOM 1669 C CA . PRO A 1 220 ? 15.511 -18.958 -23.385 1.00 77.94 220 PRO A CA 1
ATOM 1670 C C . PRO A 1 220 ? 15.352 -18.600 -24.863 1.00 77.94 220 PRO A C 1
ATOM 1672 O O . PRO A 1 220 ? 14.238 -18.584 -25.404 1.00 77.94 220 PRO A O 1
ATOM 1675 N N . LYS A 1 221 ? 16.470 -18.307 -25.537 1.00 75.19 221 LYS A N 1
ATOM 1676 C CA . LYS A 1 221 ? 16.437 -18.061 -26.980 1.00 75.19 221 LYS A CA 1
ATOM 1677 C C . LYS A 1 221 ? 15.845 -19.289 -27.686 1.00 75.19 221 LYS A C 1
ATOM 1679 O O . LYS A 1 221 ? 16.318 -20.393 -27.425 1.00 75.19 221 LYS A O 1
ATOM 1684 N N . PRO A 1 222 ? 14.838 -19.107 -28.555 1.00 73.62 222 PRO A N 1
ATOM 1685 C CA . PRO A 1 222 ? 14.323 -20.185 -29.370 1.00 73.62 222 PRO A CA 1
ATOM 1686 C C . PRO A 1 222 ? 15.463 -20.751 -30.212 1.00 73.62 222 PRO A C 1
ATOM 1688 O O . PRO A 1 222 ? 16.283 -19.995 -30.735 1.00 73.62 222 PRO A O 1
ATOM 1691 N N . ALA A 1 223 ? 15.512 -22.078 -30.309 1.00 77.19 223 ALA A N 1
ATOM 1692 C CA . ALA A 1 223 ? 16.448 -22.771 -31.186 1.00 77.19 223 ALA A CA 1
ATOM 1693 C C . ALA A 1 223 ? 16.112 -22.534 -32.669 1.00 77.19 223 ALA A C 1
ATOM 1695 O O . ALA A 1 223 ? 17.012 -22.494 -33.501 1.00 77.19 223 ALA A O 1
ATOM 1696 N N . ASP A 1 224 ? 14.828 -22.331 -32.969 1.00 83.31 224 ASP A N 1
ATOM 1697 C CA . ASP A 1 224 ? 14.302 -22.007 -34.290 1.00 83.31 224 ASP A CA 1
ATOM 1698 C C . ASP A 1 224 ? 13.905 -20.526 -34.351 1.00 83.31 224 ASP A C 1
ATOM 1700 O O . ASP A 1 224 ? 13.003 -20.089 -33.633 1.00 83.31 224 ASP A O 1
ATOM 1704 N N . ALA A 1 225 ? 14.603 -19.750 -35.181 1.00 74.38 225 ALA A N 1
ATOM 1705 C CA . ALA A 1 225 ? 14.401 -18.309 -35.306 1.00 74.38 225 ALA A CA 1
ATOM 1706 C C . ALA A 1 225 ? 13.055 -17.935 -35.951 1.00 74.38 225 ALA A C 1
ATOM 1708 O O . ALA A 1 225 ? 12.574 -16.827 -35.705 1.00 74.38 225 ALA A O 1
ATOM 1709 N N . ASP A 1 226 ? 12.442 -18.858 -36.697 1.00 81.19 226 ASP A N 1
ATOM 1710 C CA . ASP A 1 226 ? 11.190 -18.637 -37.429 1.00 81.19 226 ASP A CA 1
ATOM 1711 C C . ASP A 1 226 ? 9.981 -19.320 -36.756 1.00 81.19 226 ASP A C 1
ATOM 1713 O O . ASP A 1 226 ? 8.842 -19.189 -37.206 1.00 81.19 226 ASP A O 1
ATOM 1717 N N . GLY A 1 227 ? 10.205 -20.021 -35.639 1.00 82.50 227 GLY A N 1
ATOM 1718 C CA . GLY A 1 227 ? 9.161 -20.727 -34.901 1.00 82.50 227 GLY A CA 1
ATOM 1719 C C . GLY A 1 227 ? 8.219 -19.804 -34.114 1.00 82.50 227 GLY A C 1
ATOM 1720 O O . GLY A 1 227 ? 8.577 -18.695 -33.714 1.00 82.50 227 GLY A O 1
ATOM 1721 N N . LEU A 1 228 ? 7.022 -20.311 -33.781 1.00 82.19 228 LEU A N 1
ATOM 1722 C CA . LEU A 1 228 ? 5.978 -19.592 -33.024 1.00 82.19 228 LEU A CA 1
ATOM 1723 C C . LEU A 1 228 ? 6.511 -18.912 -31.749 1.00 82.19 228 LEU A C 1
ATOM 1725 O O . LEU A 1 228 ? 6.149 -17.780 -31.430 1.00 82.19 228 LEU A O 1
ATOM 1729 N N . TRP A 1 229 ? 7.411 -19.588 -31.032 1.00 81.25 229 TRP A N 1
ATOM 1730 C CA . TRP A 1 229 ? 8.035 -19.063 -29.816 1.00 81.25 229 TRP A CA 1
ATOM 1731 C C . TRP A 1 229 ? 8.956 -17.863 -30.078 1.00 81.25 229 TRP A C 1
ATOM 1733 O O . TRP A 1 229 ? 9.034 -16.934 -29.268 1.00 81.25 229 TRP A O 1
ATOM 1743 N N . ALA A 1 230 ? 9.641 -17.850 -31.223 1.00 81.69 230 ALA A N 1
ATOM 1744 C CA . ALA A 1 230 ? 10.445 -16.717 -31.660 1.00 81.69 230 ALA A CA 1
ATOM 1745 C C . ALA A 1 230 ? 9.553 -15.511 -31.960 1.00 81.69 230 ALA A C 1
ATOM 1747 O O . ALA A 1 230 ? 9.820 -14.423 -31.450 1.00 81.69 230 ALA A O 1
ATOM 1748 N N . THR A 1 231 ? 8.439 -15.719 -32.668 1.00 81.88 231 THR A N 1
ATOM 1749 C CA . THR A 1 231 ? 7.449 -14.674 -32.966 1.00 81.88 231 THR A CA 1
ATOM 1750 C C . THR A 1 231 ? 6.825 -14.088 -31.696 1.00 81.88 231 THR A C 1
ATOM 1752 O O . THR A 1 231 ? 6.778 -12.868 -31.542 1.00 81.88 231 THR A O 1
ATOM 1755 N N . MET A 1 232 ? 6.409 -14.940 -30.751 1.00 79.88 232 MET A N 1
ATOM 1756 C CA . MET A 1 232 ? 5.777 -14.516 -29.492 1.00 79.88 232 MET A CA 1
ATOM 1757 C C . MET A 1 232 ? 6.714 -13.701 -28.589 1.00 79.88 232 MET A C 1
ATOM 1759 O O . MET A 1 232 ? 6.260 -12.820 -27.864 1.00 79.88 232 MET A O 1
ATOM 1763 N N . THR A 1 233 ? 8.024 -13.964 -28.634 1.00 83.06 233 THR A N 1
ATOM 1764 C CA . THR A 1 233 ? 9.008 -13.323 -27.740 1.00 83.06 233 THR A CA 1
ATOM 1765 C C . THR A 1 233 ? 9.772 -12.167 -28.393 1.00 83.06 233 THR A C 1
ATOM 1767 O O . THR A 1 233 ? 10.376 -11.352 -27.686 1.00 83.06 233 THR A O 1
ATOM 1770 N N . ALA A 1 234 ? 9.753 -12.056 -29.727 1.00 79.12 234 ALA A N 1
ATOM 1771 C CA . ALA A 1 234 ? 10.519 -11.064 -30.484 1.00 79.12 234 ALA A CA 1
ATOM 1772 C C . ALA A 1 234 ? 10.183 -9.621 -30.082 1.00 79.12 234 ALA A C 1
ATOM 1774 O O . ALA A 1 234 ? 11.093 -8.839 -29.800 1.00 79.12 234 ALA A O 1
ATOM 1775 N N . GLY A 1 235 ? 8.893 -9.284 -29.986 1.00 81.94 235 GLY A N 1
ATOM 1776 C CA . GLY A 1 235 ? 8.444 -7.934 -29.629 1.00 81.94 235 GLY A CA 1
ATOM 1777 C C . GLY A 1 235 ? 8.895 -7.509 -28.230 1.00 81.94 235 GLY A C 1
ATOM 1778 O O . GLY A 1 235 ? 9.444 -6.419 -28.057 1.00 81.94 235 GLY A O 1
ATOM 1779 N N . SER A 1 236 ? 8.747 -8.393 -27.239 1.00 81.31 236 SER A N 1
ATOM 1780 C CA . SER A 1 236 ? 9.177 -8.130 -25.860 1.00 81.31 236 SER A CA 1
ATOM 1781 C C . SER A 1 236 ? 10.696 -7.978 -25.761 1.00 81.31 236 SER A C 1
ATOM 1783 O O . SER A 1 236 ? 11.186 -7.043 -25.126 1.00 81.31 236 SER A O 1
ATOM 1785 N N . ARG A 1 237 ? 11.464 -8.827 -26.459 1.00 79.00 237 ARG A N 1
ATOM 1786 C CA . ARG A 1 237 ? 12.934 -8.731 -26.509 1.00 79.00 237 ARG A CA 1
ATOM 1787 C C . ARG A 1 237 ? 13.428 -7.479 -27.226 1.00 79.00 237 ARG A C 1
ATOM 1789 O O . ARG A 1 237 ? 14.439 -6.913 -26.814 1.00 79.00 237 ARG A O 1
ATOM 1796 N N . GLN A 1 238 ? 12.736 -7.033 -28.272 1.00 80.81 238 GLN A N 1
ATOM 1797 C CA . GLN A 1 238 ? 13.063 -5.792 -28.972 1.00 80.81 238 GLN A CA 1
ATOM 1798 C C . GLN A 1 238 ? 12.811 -4.567 -28.079 1.00 80.81 238 GLN A C 1
ATOM 1800 O O . GLN A 1 238 ? 13.666 -3.686 -28.002 1.00 80.81 238 GLN A O 1
ATOM 1805 N N . ARG A 1 239 ? 11.668 -4.525 -27.376 1.00 73.75 239 ARG A N 1
ATOM 1806 C CA . ARG A 1 239 ? 11.284 -3.402 -26.501 1.00 73.75 239 ARG A CA 1
ATOM 1807 C C . ARG A 1 239 ? 12.118 -3.315 -25.220 1.00 73.75 239 ARG A C 1
ATOM 1809 O O . ARG A 1 239 ? 12.545 -2.227 -24.837 1.00 73.75 239 ARG A O 1
ATOM 1816 N N . LEU A 1 240 ? 12.352 -4.443 -24.551 1.00 71.25 240 LEU A N 1
ATOM 1817 C CA . LEU A 1 240 ? 13.038 -4.488 -23.251 1.00 71.25 240 LEU A CA 1
ATOM 1818 C C . LEU A 1 240 ? 14.559 -4.692 -23.386 1.00 71.25 240 LEU A C 1
ATOM 1820 O O . LEU A 1 240 ? 15.329 -4.353 -22.483 1.00 71.25 240 LEU A O 1
ATOM 1824 N N . GLY A 1 241 ? 15.023 -5.159 -24.547 1.00 69.75 241 GLY A N 1
ATOM 1825 C CA . GLY A 1 241 ? 16.415 -5.527 -24.788 1.00 69.75 241 GLY A CA 1
ATOM 1826 C C . GLY A 1 241 ? 16.793 -6.858 -24.131 1.00 69.75 241 GLY A C 1
ATOM 1827 O O . GLY A 1 241 ? 15.953 -7.583 -23.603 1.00 69.75 241 GLY A O 1
ATOM 1828 N N . ARG A 1 242 ? 18.088 -7.201 -24.154 1.00 65.25 242 ARG A N 1
ATOM 1829 C CA . ARG A 1 242 ? 18.600 -8.375 -23.430 1.00 65.25 242 ARG A CA 1
ATOM 1830 C C . ARG A 1 242 ? 18.641 -8.075 -21.933 1.00 65.25 242 ARG A C 1
ATOM 1832 O O . ARG A 1 242 ? 19.561 -7.404 -21.475 1.00 65.25 242 ARG A O 1
ATOM 1839 N N . MET A 1 243 ? 17.646 -8.561 -21.199 1.00 68.06 243 MET A N 1
ATOM 1840 C CA . MET A 1 243 ? 17.695 -8.631 -19.741 1.00 68.06 243 MET A CA 1
ATOM 1841 C C . MET A 1 243 ? 18.517 -9.854 -19.326 1.00 68.06 243 MET A C 1
ATOM 1843 O O . MET A 1 243 ? 18.367 -10.932 -19.902 1.00 68.06 243 MET A O 1
ATOM 1847 N N . THR A 1 244 ? 19.406 -9.684 -18.352 1.00 73.69 244 THR A N 1
ATOM 1848 C CA . THR A 1 244 ? 20.178 -10.794 -17.786 1.00 73.69 244 THR A CA 1
ATOM 1849 C C . THR A 1 244 ? 19.301 -11.521 -16.764 1.00 73.69 244 THR A C 1
ATOM 1851 O O . THR A 1 244 ? 18.760 -10.858 -15.883 1.00 73.69 244 THR A O 1
ATOM 1854 N N . PRO A 1 245 ? 19.141 -12.854 -16.834 1.00 76.31 245 PRO A N 1
ATOM 1855 C CA . PRO A 1 245 ? 18.365 -13.619 -15.857 1.00 76.31 245 PRO A CA 1
ATOM 1856 C C . PRO A 1 245 ? 19.173 -13.848 -14.568 1.00 76.31 245 PRO A C 1
ATOM 1858 O O . PRO A 1 245 ? 19.387 -14.978 -14.138 1.00 76.31 245 PRO A O 1
ATOM 1861 N N . ASP A 1 246 ? 19.684 -12.774 -13.967 1.00 75.38 246 ASP A N 1
ATOM 1862 C CA . ASP A 1 246 ? 20.293 -12.839 -12.642 1.00 75.38 246 ASP A CA 1
ATOM 1863 C C . ASP A 1 246 ? 19.218 -13.016 -11.553 1.00 75.38 246 ASP A C 1
ATOM 1865 O O . ASP A 1 246 ? 18.027 -12.782 -11.779 1.00 75.38 246 ASP A O 1
ATOM 1869 N N . ALA A 1 247 ? 19.635 -13.428 -10.353 1.00 69.19 247 ALA A N 1
ATOM 1870 C CA . ALA A 1 247 ? 18.717 -13.738 -9.258 1.00 69.19 247 ALA A CA 1
ATOM 1871 C C . ALA A 1 247 ? 17.791 -12.566 -8.885 1.00 69.19 247 ALA A C 1
ATOM 1873 O O . ALA A 1 247 ? 16.621 -12.790 -8.573 1.00 69.19 247 ALA A O 1
ATOM 1874 N N . ALA A 1 248 ? 18.274 -11.320 -8.943 1.00 66.12 248 ALA A N 1
ATOM 1875 C CA . ALA A 1 248 ? 17.449 -10.159 -8.627 1.00 66.12 248 ALA A CA 1
ATOM 1876 C C . ALA A 1 248 ? 16.410 -9.924 -9.730 1.00 66.12 248 ALA A C 1
ATOM 1878 O O . ALA A 1 248 ? 15.230 -9.749 -9.430 1.00 66.12 248 ALA A O 1
ATOM 1879 N N . THR A 1 249 ? 16.826 -9.993 -10.996 1.00 73.88 249 THR A N 1
ATOM 1880 C CA . THR A 1 249 ? 15.921 -9.876 -12.145 1.00 73.88 249 THR A CA 1
ATOM 1881 C C . THR A 1 249 ? 14.817 -10.936 -12.105 1.00 73.88 249 THR A C 1
ATOM 1883 O O . THR A 1 249 ? 13.640 -10.590 -12.208 1.00 73.88 249 THR A O 1
ATOM 1886 N N . LEU A 1 250 ? 15.166 -12.207 -11.881 1.00 76.88 250 LEU A N 1
ATOM 1887 C CA . LEU A 1 250 ? 14.188 -13.296 -11.776 1.00 76.88 250 LEU A CA 1
ATOM 1888 C C . LEU A 1 250 ? 13.232 -13.104 -10.592 1.00 76.88 250 LEU A C 1
ATOM 1890 O O . LEU A 1 250 ? 12.029 -13.303 -10.746 1.00 76.88 250 LEU A O 1
ATOM 1894 N N . THR A 1 251 ? 13.744 -12.658 -9.442 1.00 69.44 251 THR A N 1
ATOM 1895 C CA . THR A 1 251 ? 12.918 -12.383 -8.257 1.00 69.44 251 THR A CA 1
ATOM 1896 C C . THR A 1 251 ? 11.905 -11.272 -8.534 1.00 69.44 251 THR A C 1
ATOM 1898 O O . THR A 1 251 ? 10.718 -11.449 -8.275 1.00 69.44 251 THR A O 1
ATOM 1901 N N . TYR A 1 252 ? 12.332 -10.139 -9.101 1.00 71.06 252 TYR A N 1
ATOM 1902 C CA . TYR A 1 252 ? 11.424 -9.018 -9.369 1.00 71.06 252 TYR A CA 1
ATOM 1903 C C . TYR A 1 252 ? 10.412 -9.319 -10.473 1.00 71.06 252 TYR A C 1
ATOM 1905 O O . TYR A 1 252 ? 9.250 -8.943 -10.333 1.00 71.06 252 TYR A O 1
ATOM 1913 N N . VAL A 1 253 ? 10.818 -10.000 -11.551 1.00 77.31 253 VAL A N 1
ATOM 1914 C CA . VAL A 1 253 ? 9.873 -10.398 -12.604 1.00 77.31 253 VAL A CA 1
ATOM 1915 C C . VAL A 1 253 ? 8.875 -11.427 -12.076 1.00 77.31 253 VAL A C 1
ATOM 1917 O O . VAL A 1 253 ? 7.680 -11.268 -12.310 1.00 77.31 253 VAL A O 1
ATOM 1920 N N . GLY A 1 254 ? 9.334 -12.427 -11.316 1.00 73.50 254 GLY A N 1
ATOM 1921 C CA . GLY A 1 254 ? 8.464 -13.433 -10.706 1.00 73.50 254 GLY A CA 1
ATOM 1922 C C . GLY A 1 254 ? 7.447 -12.823 -9.740 1.00 73.50 254 GLY A C 1
ATOM 1923 O O . GLY A 1 254 ? 6.253 -13.088 -9.865 1.00 73.50 254 GLY A O 1
ATOM 1924 N N . LEU A 1 255 ? 7.894 -11.945 -8.835 1.00 71.69 255 LEU A N 1
ATOM 1925 C CA . LEU A 1 255 ? 7.007 -11.233 -7.909 1.00 71.69 255 LEU A CA 1
ATOM 1926 C C . LEU A 1 255 ? 5.996 -10.349 -8.647 1.00 71.69 255 LEU A C 1
ATOM 1928 O O . LEU A 1 255 ? 4.823 -10.343 -8.286 1.00 71.69 255 LEU A O 1
ATOM 1932 N N . ASN A 1 256 ? 6.422 -9.625 -9.687 1.00 75.19 256 ASN A N 1
ATOM 1933 C CA . ASN A 1 256 ? 5.515 -8.752 -10.428 1.00 75.19 256 ASN A CA 1
ATOM 1934 C C . ASN A 1 256 ? 4.477 -9.550 -11.230 1.00 75.19 256 ASN A C 1
ATOM 1936 O O . ASN A 1 256 ? 3.313 -9.165 -11.254 1.00 75.19 256 ASN A O 1
ATOM 1940 N N . ALA A 1 257 ? 4.874 -10.680 -11.824 1.00 80.00 257 ALA A N 1
ATOM 1941 C CA . ALA A 1 257 ? 3.963 -11.579 -12.528 1.00 80.00 257 ALA A CA 1
ATOM 1942 C C . ALA A 1 257 ? 2.938 -12.216 -11.579 1.00 80.00 257 ALA A C 1
ATOM 1944 O O . ALA A 1 257 ? 1.745 -12.192 -11.872 1.00 80.00 257 ALA A O 1
ATOM 1945 N N . ALA A 1 258 ? 3.382 -12.721 -10.423 1.00 74.75 258 ALA A N 1
ATOM 1946 C CA . ALA A 1 258 ? 2.488 -13.267 -9.405 1.00 74.75 258 ALA A CA 1
ATOM 1947 C C . ALA A 1 258 ? 1.505 -12.203 -8.892 1.00 74.75 258 ALA A C 1
ATOM 1949 O O . ALA A 1 258 ? 0.303 -12.455 -8.828 1.00 74.75 258 ALA A O 1
ATOM 1950 N N . ALA A 1 259 ? 1.999 -10.994 -8.605 1.00 72.25 259 ALA A N 1
ATOM 1951 C CA . ALA A 1 259 ? 1.158 -9.875 -8.202 1.00 72.25 259 ALA A CA 1
ATOM 1952 C C . ALA A 1 259 ? 0.147 -9.501 -9.293 1.00 72.25 259 ALA A C 1
ATOM 1954 O O . ALA A 1 259 ? -1.018 -9.307 -8.988 1.00 72.25 259 ALA A O 1
ATOM 1955 N N . ALA A 1 260 ? 0.556 -9.453 -10.564 1.00 77.50 260 ALA A N 1
ATOM 1956 C CA . ALA A 1 260 ? -0.350 -9.128 -11.662 1.00 77.50 260 ALA A CA 1
ATOM 1957 C C . ALA A 1 260 ? -1.483 -10.155 -11.808 1.00 77.50 260 ALA A C 1
ATOM 1959 O O . ALA A 1 260 ? -2.633 -9.769 -12.007 1.00 77.50 260 ALA A O 1
ATOM 1960 N N . VAL A 1 261 ? -1.185 -11.452 -11.678 1.00 77.75 261 VAL A N 1
ATOM 1961 C CA . VAL A 1 261 ? -2.220 -12.500 -11.671 1.00 77.75 261 VAL A CA 1
ATOM 1962 C C . VAL A 1 261 ? -3.174 -12.294 -10.497 1.00 77.75 261 VAL A C 1
ATOM 1964 O O . VAL A 1 261 ? -4.387 -12.279 -10.693 1.00 77.75 261 VAL A O 1
ATOM 1967 N N . PHE A 1 262 ? -2.629 -12.070 -9.301 1.00 73.88 262 PHE A N 1
ATOM 1968 C CA . PHE A 1 262 ? -3.415 -11.837 -8.093 1.00 73.88 262 PHE A CA 1
ATOM 1969 C C . PHE A 1 262 ? -4.341 -10.619 -8.230 1.00 73.88 262 PHE A C 1
ATOM 1971 O O . PHE A 1 262 ? -5.537 -10.739 -7.981 1.00 73.88 262 PHE A O 1
ATOM 1978 N N . ASP A 1 263 ? -3.823 -9.491 -8.723 1.00 73.19 263 ASP A N 1
ATOM 1979 C CA . ASP A 1 263 ? -4.587 -8.259 -8.954 1.00 73.19 263 ASP A CA 1
ATOM 1980 C C . ASP A 1 263 ? -5.759 -8.485 -9.922 1.00 73.19 263 ASP A C 1
ATOM 1982 O O . ASP A 1 263 ? -6.854 -7.962 -9.717 1.00 73.19 263 ASP A O 1
ATOM 1986 N N . ASN A 1 264 ? -5.553 -9.275 -10.981 1.00 82.00 264 ASN A N 1
ATOM 1987 C CA . ASN A 1 264 ? -6.596 -9.569 -11.967 1.00 82.00 264 ASN A CA 1
ATOM 1988 C C . ASN A 1 264 ? -7.660 -10.515 -11.403 1.00 82.00 264 ASN A C 1
ATOM 1990 O O . ASN A 1 264 ? -8.848 -10.292 -11.627 1.00 82.00 264 ASN A O 1
ATOM 1994 N N . CYS A 1 265 ? -7.258 -11.534 -10.638 1.00 78.75 265 CYS A N 1
ATOM 1995 C CA . CYS A 1 265 ? -8.197 -12.409 -9.938 1.00 78.75 265 CYS A CA 1
ATOM 1996 C C . CYS A 1 265 ? -9.032 -11.631 -8.911 1.00 78.75 265 CYS A C 1
ATOM 1998 O O . CYS A 1 265 ? -10.245 -11.813 -8.854 1.00 78.75 265 CYS A O 1
ATOM 2000 N N . TYR A 1 266 ? -8.404 -10.731 -8.151 1.00 75.00 266 TYR A N 1
ATOM 2001 C CA . TYR A 1 266 ? -9.086 -9.879 -7.175 1.00 75.00 266 TYR A CA 1
ATOM 2002 C C . TYR A 1 266 ? -10.074 -8.929 -7.851 1.00 75.00 266 TYR A C 1
ATOM 2004 O O . TYR A 1 266 ? -11.231 -8.871 -7.447 1.00 75.00 266 TYR A O 1
ATOM 2012 N N . MET A 1 267 ? -9.665 -8.247 -8.925 1.00 80.19 267 MET A N 1
ATOM 2013 C CA . MET A 1 267 ? -10.570 -7.395 -9.704 1.00 80.19 267 MET A CA 1
ATOM 2014 C C . MET A 1 267 ? -11.737 -8.187 -10.310 1.00 80.19 267 MET A C 1
ATOM 2016 O O . MET A 1 267 ? -12.874 -7.713 -10.280 1.00 80.19 267 MET A O 1
ATOM 2020 N N . ALA A 1 268 ? -11.486 -9.398 -10.824 1.00 80.00 268 ALA A N 1
ATOM 2021 C CA . ALA A 1 268 ? -12.522 -10.281 -11.360 1.00 80.00 268 ALA A CA 1
ATOM 2022 C C . ALA A 1 268 ? -13.548 -10.669 -10.293 1.00 80.00 268 ALA A C 1
ATOM 2024 O O . ALA A 1 268 ? -14.744 -10.469 -10.498 1.00 80.00 268 ALA A O 1
ATOM 2025 N N . LEU A 1 269 ? -13.084 -11.167 -9.145 1.00 74.69 269 LEU A N 1
ATOM 2026 C CA . LEU A 1 269 ? -13.954 -11.548 -8.034 1.00 74.69 269 LEU A CA 1
ATOM 2027 C C . LEU A 1 269 ? -14.736 -10.344 -7.501 1.00 74.69 269 LEU A C 1
ATOM 2029 O O . LEU A 1 269 ? -15.947 -10.436 -7.348 1.00 74.69 269 LEU A O 1
ATOM 2033 N N . TYR A 1 270 ? -14.080 -9.200 -7.303 1.00 76.44 270 TYR A N 1
ATOM 2034 C CA . TYR A 1 270 ? -14.728 -7.974 -6.838 1.00 76.44 270 TYR A CA 1
ATOM 2035 C C . TYR A 1 270 ? -15.823 -7.487 -7.795 1.00 76.44 270 TYR A C 1
ATOM 2037 O O . TYR A 1 270 ? -16.900 -7.088 -7.365 1.00 76.44 270 TYR A O 1
ATOM 2045 N N . THR A 1 271 ? -15.581 -7.562 -9.104 1.00 81.56 271 THR A N 1
ATOM 2046 C CA . THR A 1 271 ? -16.567 -7.149 -10.116 1.00 81.56 271 THR A CA 1
ATOM 2047 C C . THR A 1 271 ? -17.757 -8.102 -10.182 1.00 81.56 271 THR A C 1
ATOM 2049 O O . THR A 1 271 ? -18.879 -7.658 -10.401 1.00 81.56 271 THR A O 1
ATOM 2052 N N . LEU A 1 272 ? -17.517 -9.406 -10.011 1.00 79.81 272 LEU A N 1
ATOM 2053 C CA . LEU A 1 272 ? -18.562 -10.430 -10.066 1.00 79.81 272 LEU A CA 1
ATOM 2054 C C . LEU A 1 272 ? -19.432 -10.455 -8.808 1.00 79.81 272 LEU A C 1
ATOM 2056 O O . LEU A 1 272 ? -20.641 -10.640 -8.912 1.00 79.81 272 LEU A O 1
ATOM 2060 N N . LEU A 1 273 ? -18.813 -10.307 -7.639 1.00 75.00 273 LEU A N 1
ATOM 2061 C CA . LEU A 1 273 ? -19.471 -10.444 -6.339 1.00 75.00 273 LEU A CA 1
ATOM 2062 C C . LEU A 1 273 ? -19.995 -9.105 -5.805 1.00 75.00 273 LEU A C 1
ATOM 2064 O O . LEU A 1 273 ? -20.917 -9.074 -4.994 1.00 75.00 273 LEU A O 1
ATOM 2068 N N . GLY A 1 274 ? -19.426 -7.992 -6.268 1.00 71.75 274 GLY A N 1
ATOM 2069 C CA . GLY A 1 274 ? -19.671 -6.679 -5.691 1.00 71.75 274 GLY A CA 1
ATOM 2070 C C . GLY A 1 274 ? -18.959 -6.487 -4.342 1.00 71.75 274 GLY A C 1
ATOM 2071 O O . GLY A 1 274 ? -18.394 -7.428 -3.776 1.00 71.75 274 GLY A O 1
ATOM 2072 N N . PRO A 1 275 ? -18.970 -5.252 -3.816 1.00 72.00 275 PRO A N 1
ATOM 2073 C CA . PRO A 1 275 ? -18.234 -4.886 -2.608 1.00 72.00 275 PRO A CA 1
ATOM 2074 C C . PRO A 1 275 ? -18.707 -5.656 -1.375 1.00 72.00 275 PRO A C 1
ATOM 2076 O O . PRO A 1 275 ? -17.881 -6.147 -0.610 1.00 72.00 275 PRO A O 1
ATOM 2079 N N . GLU A 1 276 ? -20.022 -5.823 -1.229 1.00 65.81 276 GLU A N 1
ATOM 2080 C CA . GLU A 1 276 ? -20.642 -6.466 -0.068 1.00 65.81 276 GLU A CA 1
ATOM 2081 C C . GLU A 1 276 ? -20.308 -7.949 0.067 1.00 65.81 276 GLU A C 1
ATOM 2083 O O . GLU A 1 276 ? -20.366 -8.467 1.166 1.00 65.81 276 GLU A O 1
ATOM 2088 N N . GLN A 1 277 ? -19.976 -8.663 -1.012 1.00 62.88 277 GLN A N 1
ATOM 2089 C CA . GLN A 1 277 ? -19.710 -10.109 -0.947 1.00 62.88 277 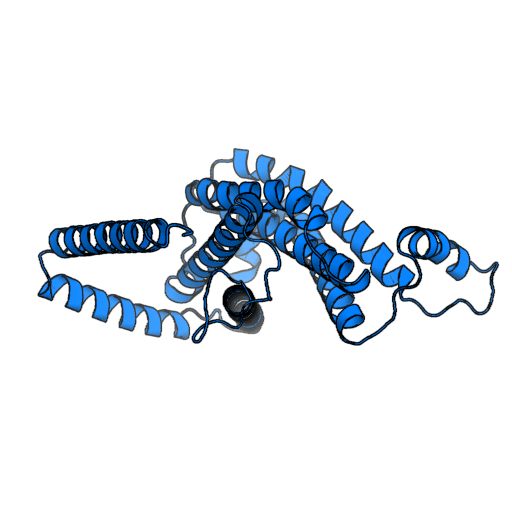GLN A CA 1
ATOM 2090 C C . GLN A 1 277 ? -18.223 -10.446 -1.078 1.00 62.88 277 GLN A C 1
ATOM 2092 O O . GLN A 1 277 ? -17.823 -11.574 -0.796 1.00 62.88 277 GLN A O 1
ATOM 2097 N N . PHE A 1 278 ? -17.392 -9.476 -1.466 1.00 60.31 278 PHE A N 1
ATOM 2098 C CA . PHE A 1 278 ? -15.987 -9.700 -1.794 1.00 60.31 278 PHE A CA 1
ATOM 2099 C C . PHE A 1 278 ? -15.170 -10.296 -0.632 1.00 60.31 278 PHE A C 1
ATOM 2101 O O . PHE A 1 278 ? -14.397 -11.233 -0.839 1.00 60.31 278 PHE A O 1
ATOM 2108 N N . TRP A 1 279 ? -15.376 -9.808 0.596 1.00 59.75 279 TRP A N 1
ATOM 2109 C CA . TRP A 1 279 ? -14.673 -10.301 1.792 1.00 59.75 279 TRP A CA 1
ATOM 2110 C C . TRP A 1 279 ? -15.442 -11.364 2.582 1.00 59.75 279 TRP A C 1
ATOM 2112 O O . TRP A 1 279 ? -14.854 -12.059 3.405 1.00 59.75 279 TRP A O 1
ATOM 2122 N N . HIS A 1 280 ? -16.735 -11.567 2.322 1.00 52.53 280 HIS A N 1
ATOM 2123 C CA . HIS A 1 280 ? -17.499 -12.601 3.030 1.00 52.53 280 HIS A CA 1
ATOM 2124 C C . HIS A 1 280 ? -17.042 -14.019 2.671 1.00 52.53 280 HIS A C 1
ATOM 2126 O O . HIS A 1 280 ? -17.179 -14.933 3.481 1.00 52.53 280 HIS A O 1
ATOM 2132 N N . THR A 1 281 ? -16.397 -14.200 1.517 1.00 40.62 281 THR A N 1
ATOM 2133 C CA . THR A 1 281 ? -15.726 -15.455 1.152 1.00 40.62 281 THR A CA 1
ATOM 2134 C C . THR A 1 281 ? -14.559 -15.846 2.071 1.00 40.62 281 THR A C 1
ATOM 2136 O O . THR A 1 281 ? -14.166 -17.008 2.047 1.00 40.62 281 THR A O 1
ATOM 2139 N N . SER A 1 282 ? -14.009 -14.930 2.883 1.00 37.50 282 SER A N 1
ATOM 2140 C CA . SER A 1 282 ? -12.978 -15.241 3.891 1.00 37.50 282 SER A CA 1
ATOM 2141 C C . SER A 1 282 ? -13.506 -15.316 5.328 1.00 37.50 282 SER A C 1
ATOM 2143 O O . SER A 1 282 ? -12.739 -15.645 6.226 1.00 37.50 282 SER A O 1
ATOM 2145 N N . GLN A 1 283 ? -14.792 -15.020 5.554 1.00 39.47 283 GLN A N 1
ATOM 2146 C CA . GLN A 1 283 ? -15.450 -15.115 6.867 1.00 39.47 283 GLN A CA 1
ATOM 2147 C C . GLN A 1 283 ? -16.323 -16.377 7.026 1.00 39.47 283 GLN A C 1
ATOM 2149 O O . GLN A 1 283 ? -16.999 -16.519 8.045 1.00 39.47 283 GLN A O 1
ATOM 2154 N N . ALA A 1 284 ? -16.329 -17.266 6.026 1.00 34.22 284 ALA A N 1
ATOM 2155 C CA . ALA A 1 284 ? -17.053 -18.540 6.043 1.00 34.22 284 ALA A CA 1
ATOM 2156 C C . ALA A 1 284 ? -16.203 -19.693 6.598 1.00 34.22 284 ALA A C 1
ATOM 2158 O O . ALA A 1 284 ? -15.009 -19.783 6.230 1.00 34.22 284 ALA A O 1
#

pLDDT: mean 74.27, std 9.97, range [34.22, 90.88]

Radius of gyration: 22.39 Å; chains: 1; bounding box: 52×53×72 Å